Protein AF-A0A1S8S144-F1 (afdb_monomer_lite)

Foldseek 3Di:
DFPPDPDPPDPPPDDPDDPPPDDDDDPDDPPPVCQLLNLLLVVLLCCQQVVDVPLLSNLLSLCVNCVHLLSVLVVLVQLLQLLLQLLVLLLCCLVPNPVVSCVVVVQDDPPDDLVVRLVVVLCRSQVDDPDPSSVLLSVLSVQLSVVVVCVCVVVVHDPSCSNVDFQVNVLVSSLSSNLSSSLSVSCVNNVVSCVVRHPDPVSVVVVSVVNSVVLSVLLSVLSVVLPDGSNCSPDPCSSVSSSVSSSSSRCVSNVVD

Sequence (257 aa):
MGTSSIYEGPIDKKSLLPSDYNDLNNEEQEYTSVEPWKNAKKLMSQYITGNNNNLKGVVKNYIKAQGGSKNATQKSKA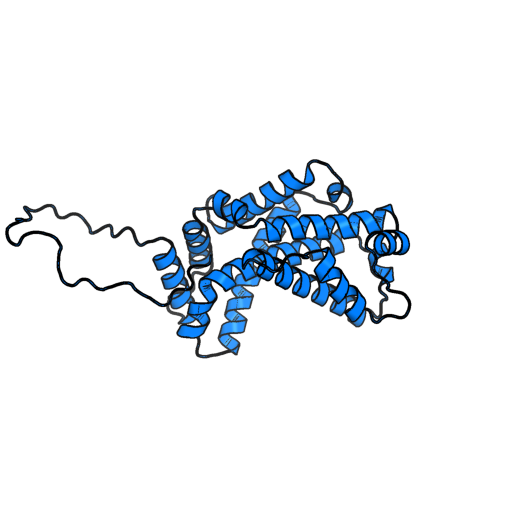GIKSTINLGQFFSNIKRNGLEKTFKDLNIEYRGKDIHEVLSELVNVISFASDKNDDIVAKEATIETLSDLYSFIEENNMYISCLESIDDEMFDVLMCNYMSSYIWRKMLNDLESRFEEYSNDSNKSIEMENEFKEYIKNTVDVKYRELKLNVGKFDEDTINNTINLFYSECYAVLGGTI

pLDDT: mean 87.5, std 16.9, range [29.97, 98.62]

InterPro domains:
  IPR049675 Qat anti-phage system associated protein QatB, proteobacteria [NF041924] (67-249)
  IPR060674 Qat anti-phage system associated protein QatB [PF28083] (67-253)

Radius of gyration: 22.31 Å; chains: 1; bounding box: 46×37×82 Å

Secondary structure (DSSP, 8-state):
-------------S-SS-TT---------------HHHHHHHHHHHHHTTS---HHHHHHHHHHHTTSHHHHHHT-HHHHHHHHHHHHHHHHHHHH-HHHHHHHTT---TTS-HHHHHHHHHHHHS---SSHHHHHHHHHHHHHHHHHHHHHHHTT--GGGGGG--HHHHHHHHHHHHHHHHHHHHHHHHHHHHHHH---HHHHHHHHHHHHHHHHHHHHHHHHHHT--GGGGGSTTHHHHHHHHHHHHHHHHTT--

Organism: Clostridium beijerinckii (NCBI:txid1520)

Structure (mmCIF, N/CA/C/O backbone):
data_AF-A0A1S8S144-F1
#
_entry.id   AF-A0A1S8S144-F1
#
loop_
_atom_site.group_PDB
_atom_site.id
_atom_site.type_symbol
_atom_site.label_atom_id
_atom_site.label_alt_id
_atom_site.label_comp_id
_atom_site.label_asym_id
_atom_site.label_entity_id
_atom_site.label_seq_id
_atom_site.pdbx_PDB_ins_code
_atom_site.Cartn_x
_atom_site.Cartn_y
_atom_site.Cartn_z
_atom_site.occupancy
_atom_site.B_iso_or_equiv
_atom_site.auth_seq_id
_atom_site.auth_comp_id
_atom_site.auth_asym_id
_atom_site.auth_atom_id
_atom_site.pdbx_PDB_model_num
ATOM 1 N N . MET A 1 1 ? -3.560 -15.202 -11.196 1.00 38.12 1 MET A N 1
ATOM 2 C CA . MET A 1 1 ? -2.535 -15.936 -11.962 1.00 38.12 1 MET A CA 1
ATOM 3 C C . MET A 1 1 ? -1.524 -14.913 -12.447 1.00 38.12 1 MET A C 1
ATOM 5 O O . MET A 1 1 ? -1.856 -14.136 -13.332 1.00 38.12 1 MET A O 1
ATOM 9 N N . GLY A 1 2 ? -0.381 -14.817 -11.765 1.00 42.44 2 GLY A N 1
ATOM 10 C CA . GLY A 1 2 ? 0.730 -13.948 -12.156 1.00 42.44 2 GLY A CA 1
ATOM 11 C C . GLY A 1 2 ? 1.569 -14.630 -13.232 1.00 42.44 2 GLY A C 1
ATOM 12 O O . GLY A 1 2 ? 1.827 -15.828 -13.148 1.00 42.44 2 GLY A O 1
ATOM 13 N N . THR A 1 3 ? 1.956 -13.891 -14.265 1.00 49.25 3 THR A N 1
ATOM 14 C CA . THR A 1 3 ? 2.813 -14.382 -15.351 1.00 49.25 3 THR A CA 1
ATOM 15 C C . THR A 1 3 ? 4.275 -14.066 -15.042 1.00 49.25 3 THR A C 1
ATOM 17 O O . THR A 1 3 ? 4.932 -13.323 -15.774 1.00 49.25 3 THR A O 1
ATOM 20 N N . SER A 1 4 ? 4.796 -14.632 -13.953 1.00 43.75 4 SER A N 1
ATOM 21 C CA . SER A 1 4 ? 6.242 -14.710 -13.709 1.00 43.75 4 SER A CA 1
ATOM 22 C C . SER A 1 4 ? 6.784 -15.914 -14.472 1.00 43.75 4 SER A C 1
ATOM 24 O O . SER A 1 4 ? 7.091 -16.959 -13.915 1.00 43.75 4 SER A O 1
ATOM 26 N N . SER A 1 5 ? 6.799 -15.788 -15.796 1.00 51.97 5 SER A N 1
ATOM 27 C CA . SER A 1 5 ? 7.399 -16.764 -16.696 1.00 51.97 5 SER A CA 1
ATOM 28 C C . SER A 1 5 ? 8.736 -16.217 -17.188 1.00 51.97 5 SER A C 1
ATOM 30 O O . SER A 1 5 ? 8.782 -15.134 -17.772 1.00 51.97 5 SER A O 1
ATOM 32 N N . ILE A 1 6 ? 9.801 -16.987 -16.959 1.00 51.00 6 ILE A N 1
ATOM 33 C CA . ILE A 1 6 ? 11.157 -16.801 -17.514 1.00 51.00 6 ILE A CA 1
ATOM 34 C C . ILE A 1 6 ? 11.192 -17.243 -18.999 1.00 51.00 6 ILE A C 1
ATOM 36 O O . ILE A 1 6 ? 12.185 -17.087 -19.698 1.00 51.00 6 ILE A O 1
ATOM 40 N N . TYR A 1 7 ? 10.094 -17.806 -19.511 1.00 48.22 7 TYR A N 1
ATOM 41 C CA . TYR A 1 7 ? 10.003 -18.341 -20.865 1.00 48.22 7 TYR A CA 1
ATOM 42 C C . TYR A 1 7 ? 9.808 -17.219 -21.898 1.00 48.22 7 TYR A C 1
ATOM 44 O O . TYR A 1 7 ? 8.753 -16.586 -21.928 1.00 48.22 7 TYR A O 1
ATOM 52 N N . GLU A 1 8 ? 10.802 -17.004 -22.765 1.00 50.94 8 GLU A N 1
ATOM 53 C CA . GLU A 1 8 ? 10.778 -16.003 -23.851 1.00 50.94 8 GLU A CA 1
ATOM 54 C C . GLU A 1 8 ? 9.922 -16.407 -25.073 1.00 50.94 8 GLU A C 1
ATOM 56 O O . GLU A 1 8 ? 9.843 -15.664 -26.049 1.00 50.94 8 GLU A O 1
ATOM 61 N N . GLY A 1 9 ? 9.243 -17.559 -25.025 1.00 47.12 9 GLY A N 1
ATOM 62 C CA . GLY A 1 9 ? 8.533 -18.123 -26.175 1.00 47.12 9 GLY A CA 1
ATOM 63 C C . GLY A 1 9 ? 9.488 -18.717 -27.226 1.00 47.12 9 GLY A C 1
ATOM 64 O O . GLY A 1 9 ? 10.698 -18.492 -27.175 1.00 47.12 9 GLY A O 1
ATOM 65 N N . PRO A 1 10 ? 8.988 -19.524 -28.178 1.00 39.00 10 PRO A N 1
ATOM 66 C CA . PRO A 1 10 ? 9.816 -20.057 -29.254 1.00 39.00 10 PRO A CA 1
ATOM 67 C C . PRO A 1 10 ? 10.295 -18.915 -30.158 1.00 39.00 10 PRO A C 1
ATOM 69 O O . PRO A 1 10 ? 9.487 -18.172 -30.713 1.00 39.00 10 PRO A O 1
ATOM 72 N N . ILE A 1 11 ? 11.611 -18.783 -30.339 1.00 50.00 11 ILE A N 1
ATOM 73 C CA . ILE A 1 11 ? 12.188 -17.926 -31.382 1.00 50.00 11 ILE A CA 1
ATOM 74 C C . ILE A 1 11 ? 11.987 -18.656 -32.714 1.00 50.00 11 ILE A C 1
ATOM 76 O O . ILE A 1 11 ? 12.876 -19.367 -33.191 1.00 50.00 11 ILE A O 1
ATOM 80 N N . ASP A 1 12 ? 10.802 -18.521 -33.303 1.00 42.28 12 ASP A N 1
ATOM 81 C CA . ASP A 1 12 ? 10.512 -19.079 -34.619 1.00 42.28 12 ASP A CA 1
ATOM 82 C C . ASP A 1 12 ? 11.319 -18.327 -35.688 1.00 42.28 12 ASP A C 1
ATOM 84 O O . ASP A 1 12 ? 10.883 -17.351 -36.289 1.00 42.28 12 ASP A O 1
ATOM 88 N N . LYS A 1 13 ? 12.525 -18.829 -35.984 1.00 50.16 13 LYS A N 1
ATOM 89 C CA . LYS A 1 13 ? 13.309 -18.487 -37.189 1.00 50.16 13 LYS A CA 1
ATOM 90 C C . LYS A 1 13 ? 12.719 -19.109 -38.465 1.00 50.16 13 LYS A C 1
ATOM 92 O O . LYS A 1 13 ? 13.455 -19.489 -39.376 1.00 50.16 13 LYS A O 1
ATOM 97 N N . LYS A 1 14 ? 11.398 -19.253 -38.539 1.00 49.69 14 LYS A N 1
ATOM 98 C CA . LYS A 1 14 ? 10.684 -19.673 -39.744 1.00 49.69 14 LYS A CA 1
ATOM 99 C C . LYS A 1 14 ? 9.442 -18.814 -39.886 1.00 49.69 14 LYS A C 1
ATOM 101 O O . LYS A 1 14 ? 8.453 -19.016 -39.194 1.00 49.69 14 LYS A O 1
ATOM 106 N N . SER A 1 15 ? 9.537 -17.848 -40.796 1.00 52.12 15 SER A N 1
ATOM 107 C CA . SER A 1 15 ? 8.390 -17.102 -41.297 1.00 52.12 15 SER A CA 1
ATOM 108 C C . SER A 1 15 ? 7.307 -18.097 -41.722 1.00 52.12 15 SER A C 1
ATOM 110 O O . SER A 1 15 ? 7.580 -19.011 -42.499 1.00 52.12 15 SER A O 1
ATOM 112 N N . LEU A 1 16 ? 6.093 -17.940 -41.192 1.00 61.50 16 LEU A N 1
ATOM 113 C CA . LEU A 1 16 ? 4.913 -18.733 -41.564 1.00 61.50 16 LEU A CA 1
ATOM 114 C C . LEU A 1 16 ? 4.403 -18.398 -42.978 1.00 61.50 16 LEU A C 1
ATOM 116 O O . LEU A 1 16 ? 3.350 -18.885 -43.387 1.00 61.50 16 LEU A O 1
ATOM 120 N N . LEU A 1 17 ? 5.123 -17.548 -43.712 1.00 59.81 17 LEU A N 1
ATOM 121 C CA . LEU A 1 17 ? 4.753 -17.103 -45.043 1.00 59.81 17 LEU A CA 1
ATOM 122 C C . LEU A 1 17 ? 5.435 -17.955 -46.127 1.00 59.81 17 LEU A C 1
ATOM 124 O O . LEU A 1 17 ? 6.600 -18.337 -45.972 1.00 59.81 17 LEU A O 1
ATOM 128 N N . PRO A 1 18 ? 4.724 -18.248 -47.231 1.00 61.72 18 PRO A N 1
ATOM 129 C CA . PRO A 1 18 ? 5.285 -18.917 -48.400 1.00 61.72 18 PRO A CA 1
ATOM 130 C C . PRO A 1 18 ? 6.504 -18.177 -48.973 1.00 61.72 18 PRO A C 1
ATOM 132 O O . PRO A 1 18 ? 6.590 -16.951 -48.912 1.00 61.72 18 PRO A O 1
ATOM 135 N N . SER A 1 19 ? 7.435 -18.928 -49.566 1.00 55.72 19 SER A N 1
ATOM 136 C CA . SER A 1 19 ? 8.703 -18.440 -50.146 1.00 55.72 19 SER A CA 1
ATOM 137 C C . SER A 1 19 ? 8.560 -17.439 -51.306 1.00 55.72 19 SER A C 1
ATOM 139 O O . SER A 1 19 ? 9.552 -16.910 -51.793 1.00 55.72 19 SER A O 1
ATOM 141 N N . ASP A 1 20 ? 7.337 -17.227 -51.769 1.00 49.22 20 ASP A N 1
ATOM 142 C CA . ASP A 1 20 ? 6.915 -16.481 -52.949 1.00 49.22 20 ASP A CA 1
ATOM 143 C C . ASP A 1 20 ? 6.126 -15.201 -52.604 1.00 49.22 20 ASP A C 1
ATOM 145 O O . ASP A 1 20 ? 5.627 -14.512 -53.497 1.00 49.22 20 ASP A O 1
ATOM 149 N N . TYR A 1 21 ? 6.056 -14.831 -51.321 1.00 53.44 21 TYR A N 1
ATOM 150 C CA . TYR A 1 21 ? 5.524 -13.536 -50.897 1.00 53.44 21 TYR A CA 1
ATOM 151 C C . TYR A 1 21 ? 6.549 -12.422 -51.184 1.00 53.44 21 TYR A C 1
ATOM 153 O O . TYR A 1 21 ? 7.474 -12.188 -50.410 1.00 53.44 21 TYR A O 1
ATOM 161 N N . ASN A 1 22 ? 6.417 -11.763 -52.338 1.00 44.53 22 ASN A N 1
ATOM 162 C CA . ASN A 1 22 ? 7.273 -10.642 -52.730 1.00 44.53 22 ASN A CA 1
ATOM 163 C C . ASN A 1 22 ? 6.847 -9.348 -52.017 1.00 44.53 22 ASN A C 1
ATOM 165 O O . ASN A 1 22 ? 5.813 -8.768 -52.354 1.00 44.53 22 ASN A O 1
ATOM 169 N N . ASP A 1 23 ? 7.685 -8.873 -51.092 1.00 47.47 23 ASP A N 1
ATOM 170 C CA . ASP A 1 23 ? 7.634 -7.515 -50.544 1.00 47.47 23 ASP A CA 1
ATOM 171 C C . ASP A 1 23 ? 7.954 -6.496 -51.646 1.00 47.47 23 ASP A C 1
ATOM 173 O O . ASP A 1 23 ? 9.106 -6.292 -52.039 1.00 47.47 23 ASP A O 1
ATOM 177 N N . LEU A 1 24 ? 6.920 -5.837 -52.162 1.00 38.19 24 LEU A N 1
ATOM 178 C CA . LEU A 1 24 ? 7.082 -4.601 -52.913 1.00 38.19 24 LEU A CA 1
ATOM 179 C C . LEU A 1 24 ? 7.092 -3.444 -51.917 1.00 38.19 24 LEU A C 1
ATOM 181 O O . LEU A 1 24 ? 6.039 -3.016 -51.458 1.00 38.19 24 LEU A O 1
ATOM 185 N N . ASN A 1 25 ? 8.306 -2.976 -51.614 1.00 41.22 25 ASN A N 1
ATOM 186 C CA . ASN A 1 25 ? 8.662 -1.641 -51.131 1.00 41.22 25 ASN A CA 1
ATOM 187 C C . ASN A 1 25 ? 7.501 -0.799 -50.580 1.00 41.22 25 ASN A C 1
ATOM 189 O O . ASN A 1 25 ? 6.884 -0.029 -51.314 1.00 41.22 25 ASN A O 1
ATOM 193 N N . ASN A 1 26 ? 7.337 -0.827 -49.262 1.00 31.89 26 ASN A N 1
ATOM 194 C CA . ASN A 1 26 ? 7.185 0.408 -48.512 1.00 31.89 26 ASN A CA 1
ATOM 195 C C . ASN A 1 26 ? 8.214 0.374 -47.385 1.00 31.89 26 ASN A C 1
ATOM 197 O O . ASN A 1 26 ? 8.265 -0.575 -46.606 1.00 31.89 26 ASN A O 1
ATOM 201 N N . GLU A 1 27 ? 9.056 1.403 -47.332 1.00 37.78 27 GLU A N 1
ATOM 202 C CA . GLU A 1 27 ? 9.872 1.748 -46.173 1.00 37.78 27 GLU A CA 1
ATOM 203 C C . GLU A 1 27 ? 8.932 2.113 -45.011 1.00 37.78 27 GLU A C 1
ATOM 205 O O . GLU A 1 27 ? 8.734 3.279 -44.677 1.00 37.78 27 GLU A O 1
ATOM 210 N N . GLU A 1 28 ? 8.287 1.117 -44.415 1.00 30.48 28 GLU A N 1
ATOM 211 C CA . GLU A 1 28 ? 7.582 1.283 -43.157 1.00 30.48 28 GLU A CA 1
ATOM 212 C C . GLU A 1 28 ? 8.610 1.106 -42.047 1.00 30.48 28 GLU A C 1
ATOM 214 O O . GLU A 1 28 ? 9.154 0.024 -41.826 1.00 30.48 28 GLU A O 1
ATOM 219 N N . GLN A 1 29 ? 8.905 2.217 -41.368 1.00 34.72 29 GLN A N 1
ATOM 220 C CA . GLN A 1 29 ? 9.501 2.207 -40.040 1.00 34.72 29 GLN A CA 1
ATOM 221 C C . GLN A 1 29 ? 8.876 1.064 -39.248 1.00 34.72 29 GLN A C 1
ATOM 223 O O . GLN A 1 29 ? 7.666 1.050 -39.029 1.00 34.72 29 GLN A O 1
ATOM 228 N N . GLU A 1 30 ? 9.708 0.111 -38.843 1.00 29.97 30 GLU A N 1
ATOM 229 C CA . GLU A 1 30 ? 9.316 -1.020 -38.022 1.00 29.97 30 GLU A CA 1
ATOM 230 C C . GLU A 1 30 ? 8.874 -0.473 -36.653 1.00 29.97 30 GLU A C 1
ATOM 232 O O . GLU A 1 30 ? 9.636 -0.418 -35.687 1.00 29.97 30 GLU A O 1
ATOM 237 N N . TYR A 1 31 ? 7.628 -0.000 -36.568 1.00 36.84 31 TYR A N 1
ATOM 238 C CA . TYR A 1 31 ? 6.921 0.245 -35.323 1.00 36.84 31 TYR A CA 1
ATOM 239 C C . TYR A 1 31 ? 6.656 -1.127 -34.713 1.00 36.84 31 TYR A C 1
ATOM 241 O O . TYR A 1 31 ? 5.533 -1.628 -34.700 1.00 36.84 31 TYR A O 1
ATOM 249 N N . THR A 1 32 ? 7.708 -1.764 -34.204 1.00 41.16 32 THR A N 1
ATOM 250 C CA . THR A 1 32 ? 7.550 -2.865 -33.270 1.00 41.16 32 THR A CA 1
ATOM 251 C C . THR A 1 32 ? 6.796 -2.271 -32.091 1.00 41.16 32 THR A C 1
ATOM 253 O O . THR A 1 32 ? 7.353 -1.517 -31.292 1.00 41.16 32 THR A O 1
ATOM 256 N N . SER A 1 33 ? 5.495 -2.548 -32.006 1.00 47.28 33 SER A N 1
ATOM 257 C CA . SER A 1 33 ? 4.696 -2.261 -30.824 1.00 47.28 33 SER A CA 1
ATOM 258 C C . SER A 1 33 ? 5.289 -3.094 -29.692 1.00 47.28 33 SER A C 1
ATOM 260 O O . SER A 1 33 ? 4.900 -4.244 -29.484 1.00 47.28 33 SER A O 1
ATOM 262 N N . VAL A 1 34 ? 6.320 -2.570 -29.028 1.00 61.22 34 VAL A N 1
ATOM 263 C CA . VAL A 1 34 ? 6.977 -3.263 -27.926 1.00 61.22 34 VAL A CA 1
ATOM 264 C C . VAL A 1 34 ? 5.893 -3.531 -26.896 1.00 61.22 34 VAL A C 1
ATOM 266 O O . VAL A 1 34 ? 5.283 -2.592 -26.381 1.00 61.22 34 VAL A O 1
ATOM 269 N N . GLU A 1 35 ? 5.631 -4.813 -26.642 1.00 87.81 35 GLU A N 1
ATOM 270 C CA . GLU A 1 35 ? 4.634 -5.241 -25.670 1.00 87.81 35 GLU A CA 1
ATOM 271 C C . GLU A 1 35 ? 4.868 -4.477 -24.354 1.00 87.81 35 GLU A C 1
ATOM 273 O O . GLU A 1 35 ? 6.010 -4.438 -23.876 1.00 87.81 35 GLU A O 1
ATOM 278 N N . PRO A 1 36 ? 3.839 -3.841 -23.762 1.00 91.62 36 PRO A N 1
ATOM 279 C CA . PRO A 1 36 ? 4.013 -2.958 -22.610 1.00 91.62 36 PRO A CA 1
ATOM 280 C C . PRO A 1 36 ? 4.842 -3.567 -21.468 1.00 91.62 36 PRO A C 1
ATOM 282 O O . PRO A 1 36 ? 5.697 -2.890 -20.895 1.00 91.62 36 PRO A O 1
ATOM 285 N N . TRP A 1 37 ? 4.662 -4.864 -21.196 1.00 94.69 37 TRP A N 1
ATOM 286 C CA . TRP A 1 37 ? 5.439 -5.605 -20.198 1.00 94.69 37 TRP A CA 1
ATOM 287 C C . TRP A 1 37 ? 6.903 -5.799 -20.578 1.00 94.69 37 TRP A C 1
ATOM 289 O O . TRP A 1 37 ? 7.777 -5.648 -19.724 1.00 94.69 37 TRP A O 1
ATOM 299 N N . LYS A 1 38 ? 7.192 -6.083 -21.852 1.00 94.94 38 LYS A N 1
ATOM 300 C CA . LYS A 1 38 ? 8.567 -6.183 -22.355 1.00 94.94 38 LYS A CA 1
ATOM 301 C C . LYS A 1 38 ? 9.298 -4.855 -22.179 1.00 94.94 38 LYS A C 1
ATOM 303 O O . LYS A 1 38 ? 10.446 -4.841 -21.741 1.00 94.94 38 LYS A O 1
ATOM 308 N N . ASN A 1 39 ? 8.624 -3.736 -22.452 1.00 94.56 39 ASN A N 1
ATOM 309 C CA . ASN A 1 39 ? 9.214 -2.414 -22.256 1.00 94.56 39 ASN A CA 1
ATOM 310 C C . ASN A 1 39 ? 9.440 -2.083 -20.772 1.00 94.56 39 ASN A C 1
ATOM 312 O O . ASN A 1 39 ? 10.514 -1.608 -20.412 1.00 94.56 39 ASN A O 1
ATOM 316 N N . ALA A 1 40 ? 8.458 -2.361 -19.906 1.00 95.81 40 ALA A N 1
ATOM 317 C CA . ALA A 1 40 ? 8.588 -2.138 -18.465 1.00 95.81 40 ALA A CA 1
ATOM 318 C C . ALA A 1 40 ? 9.762 -2.938 -17.871 1.00 95.81 40 ALA A C 1
ATOM 320 O O . ALA A 1 40 ? 10.617 -2.364 -17.197 1.00 95.81 40 ALA A O 1
ATOM 321 N N . LYS A 1 41 ? 9.862 -4.233 -18.204 1.00 96.50 41 LYS A N 1
ATOM 322 C CA . LYS A 1 41 ? 10.969 -5.107 -17.788 1.00 96.50 41 LYS A CA 1
ATOM 323 C C . LYS A 1 41 ? 12.319 -4.606 -18.302 1.00 96.50 41 LYS A C 1
ATOM 325 O O . LYS A 1 41 ? 13.254 -4.512 -17.517 1.00 96.50 41 LYS A O 1
ATOM 330 N N . LYS A 1 42 ? 12.406 -4.217 -19.581 1.00 96.00 42 LYS A N 1
ATOM 331 C CA . LYS A 1 42 ? 13.631 -3.660 -20.178 1.00 96.00 42 LYS A CA 1
ATOM 332 C C . LYS A 1 42 ? 14.101 -2.399 -19.453 1.00 96.00 42 LYS A C 1
ATOM 334 O O . LYS A 1 42 ? 15.286 -2.279 -19.159 1.00 96.00 42 LYS A O 1
ATOM 339 N N . LEU A 1 43 ? 13.196 -1.459 -19.181 1.00 96.31 43 LEU A N 1
ATOM 340 C CA . LEU A 1 43 ? 13.543 -0.220 -18.482 1.00 96.31 43 LEU A CA 1
ATOM 341 C C . LEU A 1 43 ? 13.990 -0.492 -17.046 1.00 96.31 43 LEU A C 1
ATOM 343 O O . LEU A 1 43 ? 14.960 0.115 -16.607 1.00 96.31 43 LEU A O 1
ATOM 347 N N . MET A 1 44 ? 13.339 -1.430 -16.352 1.00 96.31 44 MET A N 1
ATOM 348 C CA . MET A 1 44 ? 13.760 -1.853 -15.017 1.00 96.31 44 MET A CA 1
ATOM 349 C C . MET A 1 44 ? 15.166 -2.469 -15.034 1.00 96.31 44 MET A C 1
ATOM 351 O O . MET A 1 44 ? 16.011 -2.062 -14.246 1.00 96.31 44 MET A O 1
ATOM 355 N N . SER A 1 45 ? 15.461 -3.374 -15.977 1.00 95.81 45 SER A N 1
ATOM 356 C CA . SER A 1 45 ? 16.816 -3.923 -16.152 1.00 95.81 45 SER A CA 1
ATOM 357 C C . SER A 1 45 ? 17.845 -2.823 -16.382 1.00 95.81 45 SER A C 1
ATOM 359 O O . SER A 1 45 ? 18.885 -2.806 -15.738 1.00 95.81 45 SER A O 1
ATOM 361 N N . GLN A 1 46 ? 17.550 -1.877 -17.281 1.00 95.31 46 GLN A N 1
ATOM 362 C CA . GLN A 1 46 ? 18.454 -0.763 -17.569 1.00 95.31 46 GLN A CA 1
ATOM 363 C C . GLN A 1 46 ? 18.678 0.137 -16.349 1.00 95.31 46 GLN A C 1
ATOM 365 O O . GLN A 1 46 ? 19.782 0.661 -16.198 1.00 95.31 46 GLN A O 1
ATOM 370 N N . TYR A 1 47 ? 17.662 0.299 -15.498 1.00 95.88 47 TYR A N 1
ATOM 371 C CA . TYR A 1 47 ? 17.774 1.011 -14.228 1.00 95.88 47 TYR A CA 1
ATOM 372 C C . TYR A 1 47 ? 18.715 0.295 -13.265 1.00 95.88 47 TYR A C 1
ATOM 374 O O . TYR A 1 47 ? 19.700 0.878 -12.817 1.00 95.88 47 TYR A O 1
ATOM 382 N N . ILE A 1 48 ? 18.493 -1.003 -13.051 1.00 94.19 48 ILE A N 1
ATOM 383 C CA . ILE A 1 48 ? 19.311 -1.837 -12.160 1.00 94.19 48 ILE A CA 1
ATOM 384 C C . ILE A 1 48 ? 20.779 -1.865 -12.614 1.00 94.19 48 ILE A C 1
ATOM 386 O O . ILE A 1 48 ? 21.704 -1.679 -11.816 1.0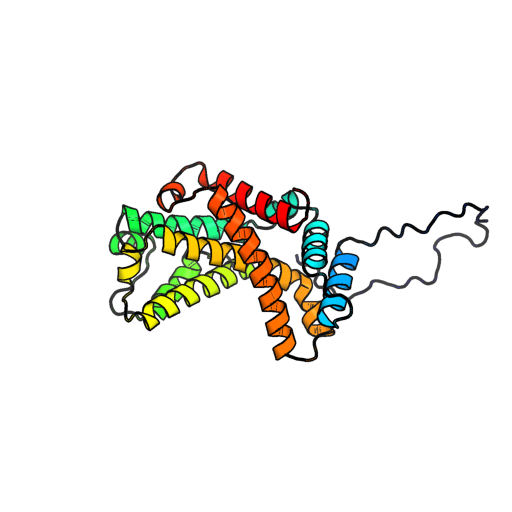0 94.19 48 ILE A O 1
ATOM 390 N N . THR A 1 49 ? 21.028 -2.008 -13.918 1.00 93.25 49 THR A N 1
ATOM 391 C CA . THR A 1 49 ? 22.398 -2.018 -14.452 1.00 93.25 49 THR A CA 1
ATOM 392 C C . THR A 1 49 ? 23.038 -0.625 -14.522 1.00 93.25 49 THR A C 1
ATOM 394 O O . THR A 1 49 ? 24.213 -0.526 -14.862 1.00 93.25 49 THR A O 1
ATOM 397 N N . GLY A 1 50 ? 22.305 0.458 -14.229 1.00 90.12 50 GLY A N 1
ATOM 398 C CA . GLY A 1 50 ? 22.797 1.843 -14.310 1.00 90.12 50 GLY A CA 1
ATOM 399 C C . GLY A 1 50 ? 22.937 2.398 -15.733 1.00 90.12 50 GLY A C 1
ATOM 400 O O . GLY A 1 50 ? 23.576 3.425 -15.939 1.00 90.12 50 GLY A O 1
ATOM 401 N N . ASN A 1 51 ? 22.340 1.735 -16.727 1.00 89.62 51 ASN A N 1
ATOM 402 C CA . ASN A 1 51 ? 22.322 2.199 -18.118 1.00 89.62 51 ASN A CA 1
ATOM 403 C C . ASN A 1 51 ? 21.266 3.294 -18.354 1.00 89.62 51 ASN A C 1
ATOM 405 O O . ASN A 1 51 ? 21.292 3.968 -19.384 1.00 89.62 51 ASN A O 1
ATOM 409 N N . ASN A 1 52 ? 20.305 3.449 -17.440 1.00 88.81 52 ASN A N 1
ATOM 410 C CA . ASN A 1 52 ? 19.257 4.460 -17.506 1.00 88.81 52 ASN A CA 1
ATOM 411 C C . ASN A 1 52 ? 18.782 4.828 -16.098 1.00 88.81 52 ASN A C 1
ATOM 413 O O . ASN A 1 52 ? 18.235 3.980 -15.413 1.00 88.81 52 ASN A O 1
ATOM 417 N N . ASN A 1 53 ? 18.870 6.098 -15.707 1.00 89.81 53 ASN A N 1
ATOM 418 C CA . ASN A 1 53 ? 18.472 6.542 -14.364 1.00 89.81 53 ASN A CA 1
ATOM 419 C C . ASN A 1 53 ? 17.059 7.162 -14.335 1.00 89.81 53 ASN A C 1
ATOM 421 O O . ASN A 1 53 ? 16.719 7.945 -13.450 1.00 89.81 53 ASN A O 1
ATOM 425 N N . ASN A 1 54 ? 16.211 6.864 -15.326 1.00 93.94 54 ASN A N 1
ATOM 426 C CA . ASN A 1 54 ? 14.862 7.421 -15.423 1.00 93.94 54 ASN A CA 1
ATOM 427 C C . ASN A 1 54 ? 13.831 6.612 -14.620 1.00 93.94 54 ASN A C 1
ATOM 429 O O . ASN A 1 54 ? 13.001 5.897 -15.192 1.00 93.94 54 ASN A O 1
ATOM 433 N N . LEU A 1 55 ? 13.836 6.798 -13.300 1.00 95.75 55 LEU A N 1
ATOM 434 C CA . LEU A 1 55 ? 12.904 6.163 -12.364 1.00 95.75 55 LEU A CA 1
ATOM 435 C C . LEU A 1 55 ? 11.437 6.402 -12.755 1.00 95.75 55 LEU A C 1
ATOM 437 O O . LEU A 1 55 ? 10.649 5.463 -12.882 1.00 95.75 55 LEU A O 1
ATOM 441 N N . LYS A 1 56 ? 11.078 7.662 -13.042 1.00 96.31 56 LYS A N 1
ATOM 442 C CA . LYS A 1 56 ? 9.719 8.049 -13.472 1.00 96.31 56 LYS A CA 1
ATOM 443 C C . LYS A 1 56 ? 9.293 7.294 -14.730 1.00 96.31 56 LYS A C 1
ATOM 445 O O . LYS A 1 56 ? 8.141 6.891 -14.866 1.00 96.31 56 LYS A O 1
ATOM 450 N N . GLY A 1 57 ? 10.229 7.092 -15.657 1.00 95.88 57 GLY A N 1
ATOM 451 C CA . GLY A 1 57 ? 10.026 6.316 -16.873 1.00 95.88 57 GLY A CA 1
ATOM 452 C C . GLY A 1 57 ? 9.707 4.850 -16.591 1.00 95.88 57 GLY A C 1
ATOM 453 O O . GLY A 1 57 ? 8.799 4.309 -17.227 1.00 95.88 57 GLY A O 1
ATOM 454 N N . VAL A 1 58 ? 10.396 4.223 -15.635 1.00 97.12 58 VAL A N 1
ATOM 455 C CA . VAL A 1 58 ? 10.122 2.839 -15.216 1.00 97.12 58 VAL A CA 1
ATOM 456 C C . VAL A 1 58 ? 8.708 2.732 -14.648 1.00 97.12 58 VAL A C 1
ATOM 458 O O . VAL A 1 58 ? 7.897 1.968 -15.176 1.00 97.12 58 VAL A O 1
ATOM 461 N N . VAL A 1 59 ? 8.374 3.560 -13.652 1.00 97.81 59 VAL A N 1
ATOM 462 C CA . VAL A 1 59 ? 7.053 3.545 -13.000 1.00 97.81 59 VAL A CA 1
ATOM 463 C C . VAL A 1 59 ? 5.934 3.806 -14.011 1.00 97.81 59 VAL A C 1
ATOM 465 O O . VAL A 1 59 ? 4.955 3.060 -14.077 1.00 97.81 59 VAL A O 1
ATOM 468 N N . LYS A 1 60 ? 6.104 4.803 -14.886 1.00 97.56 60 LYS A N 1
ATOM 469 C CA . LYS A 1 60 ? 5.140 5.111 -15.947 1.00 97.56 60 LYS A CA 1
ATOM 470 C C . LYS A 1 60 ? 4.886 3.920 -16.867 1.00 97.56 60 LYS A C 1
ATOM 472 O O . LYS A 1 60 ? 3.739 3.648 -17.226 1.00 97.56 60 LYS A O 1
ATOM 477 N N . ASN A 1 61 ? 5.939 3.220 -17.285 1.00 96.94 61 ASN A N 1
ATOM 478 C CA . ASN A 1 61 ? 5.795 2.064 -18.167 1.00 96.94 61 ASN A CA 1
ATOM 479 C C . ASN A 1 61 ? 5.216 0.849 -17.443 1.00 96.94 61 ASN A C 1
ATOM 481 O O . ASN A 1 61 ? 4.449 0.114 -18.059 1.00 96.94 61 ASN A O 1
ATOM 485 N N . TYR A 1 62 ? 5.483 0.688 -16.147 1.00 97.44 62 TYR A N 1
ATOM 486 C CA . TYR A 1 62 ? 4.799 -0.299 -15.318 1.00 97.44 62 TYR A CA 1
ATOM 487 C C . TYR A 1 62 ? 3.281 -0.050 -15.272 1.00 97.44 62 TYR A C 1
ATOM 489 O O . TYR A 1 62 ? 2.504 -0.949 -15.591 1.00 97.44 62 TYR A O 1
ATOM 497 N N . ILE A 1 63 ? 2.830 1.183 -15.007 1.00 97.75 63 ILE A N 1
ATOM 498 C CA . ILE A 1 63 ? 1.390 1.505 -15.017 1.00 97.75 63 ILE A CA 1
ATOM 499 C C . ILE A 1 63 ? 0.768 1.292 -16.405 1.00 97.75 63 ILE A C 1
ATOM 501 O O . ILE A 1 63 ? -0.350 0.785 -16.519 1.00 97.75 63 ILE A O 1
ATOM 505 N N . LYS A 1 64 ? 1.488 1.615 -17.486 1.00 95.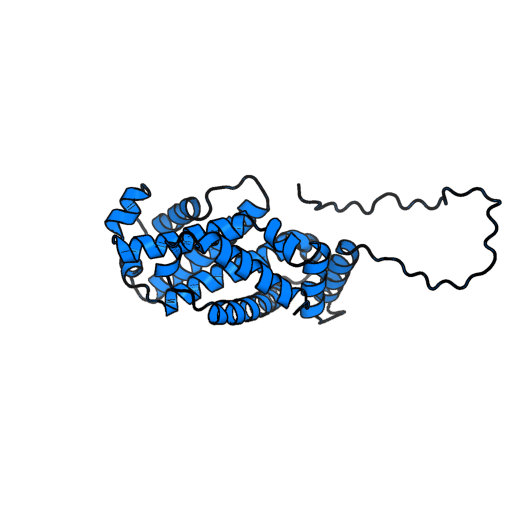94 64 LYS A N 1
ATOM 506 C CA . LYS A 1 64 ? 1.042 1.284 -18.851 1.00 95.94 64 LYS A CA 1
ATOM 507 C C . LYS A 1 64 ? 0.924 -0.224 -19.070 1.00 95.94 64 LYS A C 1
ATOM 509 O O . LYS A 1 64 ? -0.060 -0.660 -19.660 1.00 95.94 64 LYS A O 1
ATOM 514 N N . ALA A 1 65 ? 1.878 -1.012 -18.578 1.00 96.31 65 ALA A N 1
ATOM 515 C CA . ALA A 1 65 ? 1.846 -2.471 -18.656 1.00 96.31 65 ALA A CA 1
ATOM 516 C C . ALA A 1 65 ? 0.687 -3.079 -17.857 1.00 96.31 65 ALA A C 1
ATOM 518 O O . ALA A 1 65 ? 0.086 -4.067 -18.280 1.00 96.31 65 ALA A O 1
ATOM 519 N N . GLN A 1 66 ? 0.276 -2.418 -16.774 1.00 95.31 66 GLN A N 1
ATOM 520 C CA . GLN A 1 66 ? -0.959 -2.751 -16.072 1.00 95.31 66 GLN A CA 1
ATOM 521 C C . GLN A 1 66 ? -2.227 -2.445 -16.874 1.00 95.31 66 GLN A C 1
ATOM 523 O O . GLN A 1 66 ? -3.296 -2.848 -16.434 1.00 95.31 66 GLN A O 1
ATOM 528 N N . GLY A 1 67 ? -2.156 -1.797 -18.040 1.00 94.44 67 GLY A N 1
ATOM 529 C CA . GLY A 1 67 ? -3.321 -1.365 -18.821 1.00 94.44 67 GLY A CA 1
ATOM 530 C C . GLY A 1 67 ? -3.831 0.027 -18.433 1.00 94.44 67 GLY A C 1
ATOM 531 O O . GLY A 1 67 ? -4.989 0.351 -18.689 1.00 94.44 67 GLY A O 1
ATOM 532 N N . GLY A 1 68 ? -2.983 0.844 -17.801 1.00 96.00 68 GLY A N 1
ATOM 533 C CA . GLY A 1 68 ? -3.312 2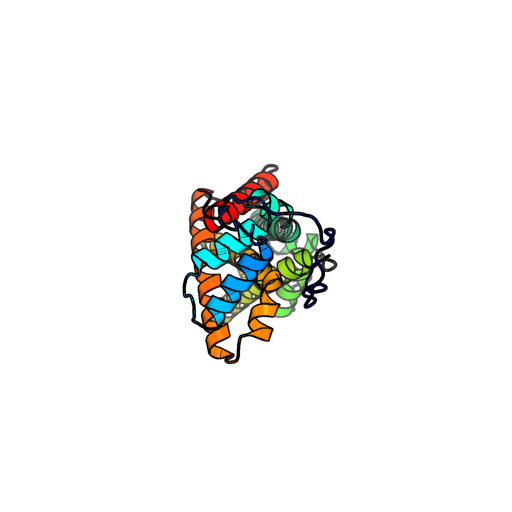.192 -17.343 1.00 96.00 68 GLY A CA 1
ATOM 534 C C . GLY A 1 68 ? -3.877 2.240 -15.921 1.00 96.00 68 GLY A C 1
ATOM 535 O O . GLY A 1 68 ? -4.107 1.214 -15.280 1.00 96.00 68 GLY A O 1
ATOM 536 N N . SER A 1 69 ? -4.119 3.460 -15.432 1.00 96.81 69 SER A N 1
ATOM 537 C CA . SER A 1 69 ? -4.503 3.730 -14.039 1.00 96.81 69 SER A CA 1
ATOM 538 C C . SER A 1 69 ? -5.777 3.007 -13.607 1.00 96.81 69 SER A C 1
ATOM 540 O O . SER A 1 69 ? -5.780 2.342 -12.578 1.00 96.81 69 SER A O 1
ATOM 542 N N . LYS A 1 70 ? -6.831 3.043 -14.432 1.00 95.88 70 LYS A N 1
ATOM 543 C CA . LYS A 1 70 ? -8.105 2.366 -14.134 1.00 95.88 70 LYS A CA 1
ATOM 544 C C . LYS A 1 70 ? -7.930 0.861 -13.925 1.00 95.88 70 LYS A C 1
ATOM 546 O O . LYS A 1 70 ? -8.484 0.309 -12.979 1.00 95.88 70 LYS A O 1
ATOM 551 N N . ASN A 1 71 ? -7.166 0.198 -14.795 1.00 96.50 71 ASN A N 1
ATOM 552 C CA . ASN A 1 71 ? -6.959 -1.245 -14.687 1.00 96.50 71 ASN A CA 1
ATOM 553 C C . ASN A 1 71 ? -6.014 -1.590 -13.526 1.00 96.50 71 ASN A C 1
ATOM 555 O O . ASN A 1 71 ? -6.244 -2.578 -12.833 1.00 96.50 71 ASN A O 1
ATOM 559 N N . ALA A 1 72 ? -5.006 -0.749 -13.259 1.00 97.25 72 ALA A N 1
ATOM 560 C CA . ALA A 1 72 ? -4.166 -0.873 -12.070 1.00 97.25 72 ALA A CA 1
ATOM 561 C C . ALA A 1 72 ? -5.013 -0.821 -10.784 1.00 97.25 72 ALA A C 1
ATOM 563 O O . ALA A 1 72 ? -4.913 -1.732 -9.967 1.00 97.25 72 ALA A O 1
ATOM 564 N N . THR A 1 73 ? -5.931 0.145 -10.656 1.00 97.81 73 THR A N 1
ATOM 565 C CA . THR A 1 73 ? -6.882 0.227 -9.530 1.00 97.81 73 THR A CA 1
ATOM 566 C C . THR A 1 73 ? -7.780 -1.001 -9.439 1.00 97.81 73 THR A C 1
ATOM 568 O O . THR A 1 73 ? -7.910 -1.591 -8.371 1.00 97.81 73 THR A O 1
ATOM 571 N N . GLN A 1 74 ? -8.371 -1.441 -10.555 1.00 96.31 74 GLN A N 1
ATOM 572 C CA . GLN A 1 74 ? -9.248 -2.621 -10.575 1.00 96.31 74 GLN A CA 1
ATOM 573 C C . GLN A 1 74 ? -8.536 -3.908 -10.145 1.00 96.31 74 GLN A C 1
ATOM 575 O O . GLN A 1 74 ? -9.179 -4.821 -9.618 1.00 96.31 74 GLN A O 1
ATOM 580 N N . LYS A 1 75 ? -7.222 -3.989 -10.371 1.00 96.00 75 LYS A N 1
ATOM 581 C CA . LYS A 1 75 ? -6.372 -5.092 -9.921 1.00 96.00 75 LYS A CA 1
ATOM 582 C C . LYS A 1 75 ? -5.882 -4.934 -8.484 1.00 96.00 75 LYS A C 1
ATOM 584 O O . LYS A 1 75 ? -5.239 -5.861 -8.008 1.00 96.00 75 LYS A O 1
ATOM 589 N N . SER A 1 76 ? -6.140 -3.812 -7.812 1.00 97.12 76 SER A N 1
ATOM 590 C CA . SER A 1 76 ? -5.668 -3.498 -6.454 1.00 97.12 76 SER A CA 1
ATOM 591 C C . SER A 1 76 ? -6.733 -3.681 -5.376 1.00 97.12 76 SER A C 1
ATOM 593 O O . SER A 1 76 ? -6.856 -2.882 -4.450 1.00 97.12 76 SER A O 1
ATOM 595 N N . LYS A 1 77 ? -7.540 -4.737 -5.503 1.00 96.44 77 LYS A N 1
ATOM 596 C CA . LYS A 1 77 ? -8.711 -4.953 -4.642 1.00 96.44 77 LYS A CA 1
ATOM 597 C C . LYS A 1 77 ? -8.318 -5.217 -3.194 1.00 96.44 77 LYS A C 1
ATOM 599 O O . LYS A 1 77 ? -8.983 -4.697 -2.302 1.00 96.44 77 LYS A O 1
ATOM 604 N N . ALA A 1 78 ? -7.273 -6.009 -2.968 1.00 97.31 78 ALA A N 1
ATOM 605 C CA . ALA A 1 78 ? -6.811 -6.330 -1.626 1.00 97.31 78 ALA A CA 1
ATOM 606 C C . ALA A 1 78 ? -6.228 -5.091 -0.943 1.00 97.31 78 ALA A C 1
ATOM 608 O O . ALA A 1 78 ? -6.664 -4.759 0.151 1.00 97.31 78 ALA A O 1
ATOM 609 N N . GLY A 1 79 ? -5.357 -4.336 -1.625 1.00 97.50 79 GLY A N 1
ATOM 610 C CA . GLY A 1 79 ? -4.794 -3.098 -1.073 1.00 97.50 79 GLY A CA 1
ATOM 611 C C . GLY A 1 79 ? -5.854 -2.051 -0.736 1.00 97.50 79 GLY A C 1
ATOM 612 O O . GLY A 1 79 ? -5.829 -1.463 0.343 1.00 97.50 79 GLY A O 1
ATOM 613 N N . ILE A 1 80 ? -6.845 -1.865 -1.614 1.00 97.69 80 ILE A N 1
ATOM 614 C CA . ILE A 1 80 ? -7.975 -0.957 -1.358 1.00 97.69 80 ILE A CA 1
ATOM 615 C C . ILE A 1 80 ? -8.784 -1.429 -0.148 1.00 97.69 80 ILE A C 1
ATOM 617 O O . ILE A 1 80 ? -9.077 -0.634 0.742 1.00 97.69 80 ILE A O 1
ATOM 621 N N . LYS A 1 81 ? -9.124 -2.720 -0.080 1.00 97.06 81 LYS A N 1
ATOM 622 C CA . LYS A 1 81 ? -9.884 -3.280 1.043 1.00 97.06 81 LYS A CA 1
ATOM 623 C C . LYS A 1 81 ? -9.131 -3.131 2.368 1.00 97.06 81 LYS A C 1
ATOM 625 O O . LYS A 1 81 ? -9.717 -2.688 3.348 1.00 97.06 81 LYS A O 1
ATOM 630 N N . SER A 1 82 ? -7.847 -3.459 2.391 1.00 98.06 82 SER A N 1
ATOM 631 C CA . SER A 1 82 ? -7.002 -3.348 3.579 1.00 98.06 82 SER A CA 1
ATOM 632 C C . SER A 1 82 ? -6.787 -1.896 4.010 1.00 98.06 82 SER A C 1
ATOM 634 O O . SER A 1 82 ? -6.805 -1.620 5.203 1.00 98.06 82 SER A O 1
ATOM 636 N N . THR A 1 83 ? -6.701 -0.951 3.066 1.00 97.50 83 THR A N 1
ATOM 637 C CA . THR A 1 83 ? -6.744 0.493 3.361 1.00 97.50 83 THR A CA 1
ATOM 638 C C . THR A 1 83 ? -8.011 0.863 4.132 1.00 97.50 83 THR A C 1
ATOM 640 O O . THR A 1 83 ? -7.949 1.528 5.162 1.00 97.50 83 THR A O 1
ATOM 643 N N . ILE A 1 84 ? -9.175 0.423 3.646 1.00 96.88 84 ILE A N 1
ATOM 644 C CA . ILE A 1 84 ? -10.462 0.706 4.294 1.00 96.88 84 ILE A CA 1
ATOM 645 C C . ILE A 1 84 ? -10.509 0.069 5.684 1.00 96.88 84 ILE A C 1
ATOM 647 O O . ILE A 1 84 ? -10.854 0.751 6.644 1.00 96.88 84 ILE A O 1
ATOM 651 N N . ASN A 1 85 ? -10.103 -1.198 5.807 1.00 97.12 85 ASN A N 1
ATOM 652 C CA . ASN A 1 85 ? -10.066 -1.911 7.083 1.00 97.12 85 ASN A CA 1
ATOM 653 C C . ASN A 1 85 ? -9.147 -1.223 8.106 1.00 97.12 85 ASN A C 1
ATOM 655 O O . ASN A 1 85 ? -9.521 -1.099 9.270 1.00 97.12 85 ASN A O 1
ATOM 659 N N . LEU A 1 86 ? -7.967 -0.755 7.680 1.00 97.31 86 LEU A N 1
ATOM 660 C CA . LEU A 1 86 ? -7.023 -0.026 8.530 1.00 97.31 86 LEU A CA 1
ATOM 661 C C . LEU A 1 86 ? -7.632 1.286 9.035 1.00 97.31 86 LEU A C 1
ATOM 663 O O . LEU A 1 86 ? -7.622 1.555 10.235 1.00 97.31 86 LEU A O 1
ATOM 667 N N . GLY A 1 87 ? -8.221 2.082 8.141 1.00 96.00 87 GLY A N 1
ATOM 668 C CA . GLY A 1 87 ? -8.861 3.333 8.538 1.00 96.00 87 GLY A CA 1
ATOM 669 C C . GLY A 1 87 ? -10.088 3.118 9.431 1.00 96.00 87 GLY A C 1
ATOM 670 O O . GLY A 1 87 ? -10.262 3.820 10.425 1.00 96.00 87 GLY A O 1
ATOM 671 N N . GLN A 1 88 ? -10.900 2.096 9.147 1.00 95.75 88 GLN A N 1
ATOM 672 C CA . GLN A 1 88 ? -12.044 1.709 9.980 1.00 95.75 88 GLN A CA 1
ATOM 673 C C . GLN A 1 88 ? -11.621 1.199 11.356 1.00 95.75 88 GLN A C 1
ATOM 675 O O . GLN A 1 88 ? -12.310 1.467 12.338 1.00 95.75 88 GLN A O 1
ATOM 680 N N . PHE A 1 89 ? -10.493 0.495 11.460 1.00 96.06 89 PHE A N 1
ATOM 681 C CA . PHE A 1 89 ? -9.937 0.077 12.743 1.00 96.06 89 PHE A CA 1
ATOM 682 C C . PHE A 1 89 ? -9.660 1.286 13.647 1.00 96.06 89 PHE A C 1
ATOM 684 O O . PHE A 1 89 ? -10.181 1.345 14.763 1.00 96.06 89 PHE A O 1
ATOM 691 N N . PHE A 1 90 ? -8.944 2.294 13.145 1.00 95.56 90 PHE A N 1
ATOM 692 C CA . PHE A 1 90 ? -8.687 3.517 13.910 1.00 95.56 90 PHE A CA 1
ATOM 693 C C . PHE A 1 90 ? -9.955 4.345 14.157 1.00 95.56 90 PHE A C 1
ATOM 695 O O . PHE A 1 90 ? -10.130 4.871 15.257 1.00 95.56 90 PHE A O 1
ATOM 702 N N . SER A 1 91 ? -10.884 4.405 13.196 1.00 94.38 91 SER A N 1
ATOM 703 C CA . SER A 1 91 ? -12.182 5.069 13.398 1.00 94.38 91 SER A CA 1
ATOM 704 C C . SER A 1 91 ? -12.989 4.418 14.517 1.00 94.38 91 SER A C 1
ATOM 706 O O . SER A 1 91 ? -13.543 5.100 15.384 1.00 94.38 91 SER A O 1
ATOM 708 N N . ASN A 1 92 ? -12.990 3.086 14.568 1.00 95.06 92 ASN A N 1
ATOM 709 C CA . ASN A 1 92 ? -13.639 2.339 15.633 1.00 95.06 92 ASN A CA 1
ATOM 710 C C . ASN A 1 92 ? -12.995 2.607 16.990 1.00 95.06 92 ASN A C 1
ATOM 712 O O . ASN A 1 92 ? -13.739 2.853 17.937 1.00 95.06 92 ASN A O 1
ATOM 716 N N . ILE A 1 93 ? -11.664 2.655 17.084 1.00 95.31 93 ILE A N 1
ATOM 717 C CA . ILE A 1 93 ? -10.980 3.019 18.332 1.00 95.31 93 ILE A CA 1
ATOM 718 C C . ILE A 1 93 ? -11.371 4.434 18.767 1.00 95.31 93 ILE A C 1
ATOM 720 O O . ILE A 1 93 ? -11.807 4.615 19.902 1.00 95.31 93 ILE A O 1
ATOM 724 N N . LYS A 1 94 ? -11.312 5.424 17.869 1.00 93.00 94 LYS A N 1
ATOM 725 C CA . LYS A 1 94 ? -11.662 6.817 18.193 1.00 93.00 94 LYS A CA 1
ATOM 726 C C . LYS A 1 94 ? -13.114 6.968 18.657 1.00 93.00 94 LYS A C 1
ATOM 728 O O . LYS A 1 94 ? -13.407 7.788 19.523 1.00 93.00 94 LYS A O 1
ATOM 733 N N . ARG A 1 95 ? -14.034 6.181 18.089 1.00 93.06 95 ARG A N 1
ATOM 734 C CA . ARG A 1 95 ? -15.471 6.233 18.402 1.00 93.06 95 ARG A CA 1
ATOM 735 C C . ARG A 1 95 ? -15.862 5.426 19.641 1.00 93.06 95 ARG A C 1
ATOM 737 O O . ARG A 1 95 ? -16.726 5.855 20.400 1.00 93.06 95 ARG A O 1
ATOM 744 N N . ASN A 1 96 ? -15.307 4.227 19.793 1.00 94.38 96 ASN A N 1
ATOM 745 C CA . ASN A 1 96 ? -15.768 3.216 20.747 1.00 94.38 96 ASN A CA 1
ATOM 746 C C . ASN A 1 96 ? -14.769 2.934 21.879 1.00 94.38 96 ASN A C 1
ATOM 748 O O . ASN A 1 96 ? -15.140 2.255 22.838 1.00 94.38 96 ASN A O 1
ATOM 752 N N . GLY A 1 97 ? -13.534 3.419 21.765 1.00 94.81 97 GLY A N 1
ATOM 753 C CA . GLY A 1 97 ? -12.409 3.042 22.614 1.00 94.81 97 GLY A CA 1
ATOM 754 C C . GLY A 1 97 ? -11.730 1.748 22.159 1.00 94.81 97 GLY A C 1
ATOM 755 O O . GLY A 1 97 ? -12.297 0.927 21.421 1.00 94.81 97 GLY A O 1
ATOM 756 N N . LEU A 1 98 ? -10.501 1.556 22.632 1.00 95.12 98 LEU A N 1
ATOM 757 C CA . LEU A 1 98 ? -9.660 0.393 22.354 1.00 95.12 98 LEU A CA 1
ATOM 758 C C . LEU A 1 98 ? -10.318 -0.895 22.851 1.00 95.12 98 LEU A C 1
ATOM 760 O O . LEU A 1 98 ? -10.464 -1.845 22.087 1.00 95.12 98 LEU A O 1
ATOM 764 N N . GLU A 1 99 ? -10.766 -0.915 24.112 1.00 94.69 99 GLU A N 1
ATOM 765 C CA . GLU A 1 99 ? -11.293 -2.126 24.755 1.00 94.69 99 GLU A CA 1
ATOM 766 C C . GLU A 1 99 ? -12.499 -2.695 24.002 1.00 94.69 99 GLU A C 1
ATOM 768 O O . GLU A 1 99 ? -12.550 -3.894 23.721 1.00 94.69 99 GLU A O 1
ATOM 773 N N . LYS A 1 100 ? -13.458 -1.838 23.634 1.00 95.62 100 LYS A N 1
ATOM 774 C CA . LYS A 1 100 ? -14.645 -2.267 22.891 1.00 95.62 100 LYS A CA 1
ATOM 775 C C . LYS A 1 100 ? -14.280 -2.729 21.482 1.00 95.62 100 LYS A C 1
ATOM 777 O O . LYS A 1 100 ? -14.740 -3.785 21.065 1.00 95.62 100 LYS A O 1
ATOM 782 N N . THR A 1 101 ? -13.417 -1.990 20.785 1.00 96.25 101 THR A N 1
ATOM 783 C CA . THR A 1 101 ? -12.993 -2.346 19.422 1.00 96.25 101 THR A CA 1
ATOM 784 C C . THR A 1 101 ? -12.278 -3.694 19.389 1.00 96.25 101 THR A C 1
ATOM 786 O O . THR A 1 101 ? -12.586 -4.542 18.557 1.00 96.25 101 THR A O 1
ATOM 789 N N . PHE A 1 102 ? -11.363 -3.935 20.326 1.00 95.31 102 PHE A N 1
ATOM 790 C CA . PHE A 1 102 ? -10.617 -5.189 20.400 1.00 95.31 102 PHE A CA 1
ATOM 791 C C . PHE A 1 102 ? -11.527 -6.357 20.772 1.00 95.31 102 PHE A C 1
ATOM 793 O O . PHE A 1 102 ? -11.419 -7.429 20.183 1.00 95.31 102 PHE A O 1
ATOM 800 N N . LYS A 1 103 ? -12.484 -6.136 21.679 1.00 94.88 103 LYS A N 1
ATOM 801 C CA . LYS A 1 103 ? -13.509 -7.129 22.003 1.00 94.88 103 LYS A CA 1
ATOM 802 C C . LYS A 1 103 ? -14.359 -7.497 20.784 1.00 94.88 103 LYS A C 1
ATOM 804 O O . LYS A 1 103 ? -14.579 -8.682 20.550 1.00 94.88 103 LYS A O 1
ATOM 809 N N . ASP A 1 104 ? -14.806 -6.510 20.008 1.00 94.75 104 ASP A N 1
ATOM 810 C CA . ASP A 1 104 ? -15.619 -6.727 18.803 1.00 94.75 104 ASP A CA 1
ATOM 811 C C . ASP A 1 104 ? -14.832 -7.473 17.705 1.00 94.75 104 ASP A C 1
ATOM 813 O O . ASP A 1 104 ? -15.406 -8.248 16.942 1.00 94.75 104 ASP A O 1
ATOM 817 N N . LEU A 1 105 ? -13.507 -7.292 17.669 1.00 93.50 105 LEU A N 1
ATOM 818 C CA . LEU A 1 105 ? -12.579 -7.994 16.775 1.00 93.50 105 LEU A CA 1
ATOM 819 C C . LEU A 1 105 ? -12.062 -9.330 17.333 1.00 93.50 105 LEU A C 1
ATOM 821 O O . LEU A 1 105 ? -11.300 -10.014 16.652 1.00 93.50 105 LEU A O 1
ATOM 825 N N . ASN A 1 106 ? -12.473 -9.711 18.546 1.00 92.69 106 ASN A N 1
ATOM 826 C CA . ASN A 1 106 ? -11.990 -10.895 19.257 1.00 92.69 106 ASN A CA 1
ATOM 827 C C . ASN A 1 106 ? -10.453 -10.923 19.443 1.00 92.69 106 ASN A C 1
ATOM 829 O O . ASN A 1 106 ? -9.828 -11.978 19.337 1.00 92.69 106 ASN A O 1
ATOM 833 N N . ILE A 1 107 ? -9.857 -9.761 19.725 1.00 92.31 107 ILE A N 1
ATOM 834 C CA . ILE A 1 107 ? -8.432 -9.589 20.038 1.00 92.31 107 ILE A CA 1
ATOM 835 C C . ILE A 1 107 ? -8.264 -9.456 21.551 1.00 92.31 107 ILE A C 1
ATOM 837 O O . ILE A 1 107 ? -8.770 -8.524 22.181 1.00 92.31 107 ILE A O 1
ATOM 841 N N . GLU A 1 108 ? -7.497 -10.366 22.142 1.00 90.56 108 GLU A N 1
ATOM 842 C CA . GLU A 1 108 ? -7.073 -10.263 23.537 1.00 90.56 108 GLU A CA 1
ATOM 843 C C . GLU A 1 108 ? -5.721 -9.554 23.605 1.00 90.56 108 GLU A C 1
ATOM 845 O O . GLU A 1 108 ? -4.759 -10.022 23.008 1.00 90.56 108 GLU A O 1
ATOM 850 N N . TYR A 1 109 ? -5.640 -8.440 24.338 1.00 90.69 109 TYR A N 1
ATOM 851 C CA . TYR A 1 109 ? -4.418 -7.627 24.445 1.00 90.69 109 TYR A CA 1
ATOM 852 C C . TYR A 1 109 ? -3.897 -7.464 25.878 1.00 90.69 109 TYR A C 1
ATOM 854 O O . TYR A 1 109 ? -2.789 -6.977 26.091 1.00 90.69 109 TYR A O 1
ATOM 862 N N . ARG A 1 110 ? -4.690 -7.832 26.894 1.00 87.94 110 ARG A N 1
ATOM 863 C CA . ARG A 1 110 ? -4.307 -7.645 28.299 1.00 87.94 110 ARG A CA 1
ATOM 864 C C . ARG A 1 110 ? -3.216 -8.641 28.680 1.00 87.94 110 ARG A C 1
ATOM 866 O O . ARG A 1 110 ? -3.432 -9.842 28.609 1.00 87.94 110 ARG A O 1
ATOM 873 N N . GLY A 1 111 ? -2.069 -8.126 29.119 1.00 85.38 111 GLY A N 1
ATOM 874 C CA . GLY A 1 111 ? -0.924 -8.948 29.517 1.00 85.38 111 GLY A CA 1
ATOM 875 C C . GLY A 1 111 ? -0.162 -9.587 28.353 1.00 85.38 111 GLY A C 1
ATOM 876 O O . GLY A 1 111 ? 0.741 -10.374 28.617 1.00 85.38 111 GLY A O 1
ATOM 877 N N . LYS A 1 112 ? -0.508 -9.252 27.102 1.00 90.00 112 LYS A N 1
ATOM 878 C CA . LYS A 1 112 ? 0.252 -9.646 25.912 1.00 90.00 112 LYS A CA 1
ATOM 879 C C . LYS A 1 112 ? 1.289 -8.599 25.546 1.00 90.00 112 LYS A C 1
ATOM 881 O O . LYS A 1 112 ? 1.143 -7.421 25.883 1.00 90.00 112 LYS A O 1
ATOM 886 N N . ASP A 1 113 ? 2.305 -9.047 24.824 1.00 90.00 113 ASP A N 1
ATOM 887 C CA . ASP A 1 113 ? 3.292 -8.153 24.242 1.00 90.00 113 ASP A CA 1
ATOM 888 C C . ASP A 1 113 ? 2.688 -7.339 23.080 1.00 90.00 113 ASP A C 1
ATOM 890 O O . ASP A 1 113 ? 1.802 -7.806 22.359 1.00 90.00 113 ASP A O 1
ATOM 894 N N . ILE A 1 114 ? 3.154 -6.102 22.889 1.00 90.94 114 ILE A N 1
ATOM 895 C CA . ILE A 1 114 ? 2.641 -5.204 21.843 1.00 90.94 114 ILE A CA 1
ATOM 896 C C . ILE A 1 114 ? 2.881 -5.807 20.454 1.00 90.94 114 ILE A C 1
ATOM 898 O O . ILE A 1 114 ? 1.993 -5.738 19.601 1.00 90.94 114 ILE A O 1
ATOM 902 N N . HIS A 1 115 ? 4.030 -6.450 20.237 1.00 91.31 115 HIS A N 1
ATOM 903 C CA . HIS A 1 115 ? 4.340 -7.133 18.986 1.00 91.31 115 HIS A CA 1
ATOM 904 C C . HIS A 1 115 ? 3.326 -8.246 18.684 1.00 91.31 115 HIS A C 1
ATOM 906 O O . HIS A 1 115 ? 2.878 -8.384 17.542 1.00 91.31 115 HIS A O 1
ATOM 912 N N . GLU A 1 116 ? 2.926 -9.027 19.693 1.00 92.31 116 GLU A N 1
ATOM 913 C CA . GLU A 1 116 ? 1.924 -10.090 19.533 1.00 92.31 116 GLU A CA 1
ATOM 914 C C . GLU A 1 116 ? 0.569 -9.513 19.113 1.00 92.31 116 GLU A C 1
ATOM 916 O O . GLU A 1 116 ? -0.048 -9.986 18.158 1.00 92.31 116 GLU A O 1
ATOM 921 N N . VAL A 1 117 ? 0.137 -8.437 19.773 1.00 93.56 117 VAL A N 1
ATOM 922 C CA . VAL A 1 117 ? -1.134 -7.763 19.478 1.00 93.56 117 VAL A CA 1
ATOM 923 C C . VAL A 1 117 ? -1.146 -7.173 18.064 1.00 93.56 117 VAL A C 1
ATOM 925 O O . VAL A 1 117 ? -2.112 -7.358 17.321 1.00 93.56 117 VAL A O 1
ATOM 928 N N . LEU A 1 118 ? -0.074 -6.486 17.661 1.00 93.69 118 LEU A N 1
ATOM 929 C CA . LEU A 1 118 ? 0.044 -5.925 16.312 1.00 93.69 118 LEU A CA 1
ATOM 930 C C . LEU A 1 118 ? 0.123 -7.028 15.242 1.00 93.69 118 LEU A C 1
ATOM 932 O O . LEU A 1 118 ? -0.453 -6.881 14.164 1.00 93.69 118 LEU A O 1
ATOM 936 N N . SER A 1 119 ? 0.748 -8.166 15.551 1.00 92.25 119 SER A N 1
ATOM 937 C CA . SER A 1 119 ? 0.771 -9.334 14.660 1.00 92.25 119 SER A CA 1
ATOM 938 C C . SER A 1 119 ? -0.624 -9.932 14.445 1.00 92.25 119 SER A C 1
ATOM 940 O O . SER A 1 119 ? -0.971 -10.304 13.321 1.00 92.25 119 SER A O 1
ATOM 942 N N . GLU A 1 120 ? -1.461 -9.994 15.486 1.00 93.44 120 GLU A N 1
ATOM 943 C CA . GLU A 1 120 ? -2.867 -10.404 15.353 1.00 93.44 120 GLU A CA 1
ATOM 944 C C . GLU A 1 120 ? -3.658 -9.424 14.469 1.00 93.44 120 GLU A C 1
ATOM 946 O O . GLU A 1 120 ? -4.437 -9.852 13.609 1.00 93.44 120 GLU A O 1
ATOM 951 N N . LEU A 1 121 ? -3.400 -8.117 14.600 1.00 94.81 121 LEU A N 1
ATOM 952 C CA . LEU A 1 121 ? -4.053 -7.075 13.800 1.00 94.81 121 LEU A CA 1
ATOM 953 C C . LEU A 1 121 ? -3.770 -7.183 12.299 1.00 94.81 121 LEU A C 1
ATOM 955 O O . LEU A 1 121 ? -4.646 -6.842 11.499 1.00 94.81 121 LEU A O 1
ATOM 959 N N . VAL A 1 122 ? -2.616 -7.724 11.892 1.00 95.69 122 VAL A N 1
ATOM 960 C CA . VAL A 1 122 ? -2.330 -7.997 10.471 1.00 95.69 122 VAL A CA 1
ATOM 961 C C . VAL A 1 122 ? -3.441 -8.846 9.849 1.00 95.69 122 VAL A C 1
ATOM 963 O O . VAL A 1 122 ? -3.887 -8.561 8.738 1.00 95.69 122 VAL A O 1
ATOM 966 N N . ASN A 1 123 ? -3.930 -9.862 10.567 1.00 92.12 123 ASN A N 1
ATOM 967 C CA . ASN A 1 123 ? -4.973 -10.763 10.070 1.00 92.12 123 ASN A CA 1
ATOM 968 C C . ASN A 1 123 ? -6.378 -10.148 10.120 1.00 92.12 123 ASN A C 1
ATOM 970 O O . ASN A 1 123 ? -7.269 -10.629 9.423 1.00 92.12 123 ASN A O 1
ATOM 974 N N . VAL A 1 124 ? -6.580 -9.084 10.897 1.00 93.88 124 VAL A N 1
ATOM 975 C CA . VAL A 1 124 ? -7.826 -8.306 10.874 1.00 93.88 124 VAL A CA 1
ATOM 976 C C . VAL A 1 124 ? -7.852 -7.365 9.675 1.00 93.88 124 VAL A C 1
ATOM 978 O O . VAL A 1 124 ? -8.844 -7.302 8.948 1.00 93.88 124 VAL A O 1
ATOM 981 N N . ILE A 1 125 ? -6.750 -6.657 9.437 1.00 95.50 125 ILE A N 1
ATOM 982 C CA . ILE A 1 125 ? -6.656 -5.669 8.360 1.00 95.50 125 ILE A CA 1
ATOM 983 C C . ILE A 1 125 ? -6.551 -6.367 6.996 1.00 95.50 125 ILE A C 1
ATOM 985 O O . ILE A 1 125 ? -7.308 -6.042 6.080 1.00 95.50 125 ILE A O 1
ATOM 989 N N . SER A 1 126 ? -5.678 -7.371 6.885 1.00 94.31 126 SER A N 1
ATOM 990 C CA . SER A 1 126 ? -5.353 -8.107 5.655 1.00 94.31 126 SER A CA 1
ATOM 991 C C . SER A 1 126 ? -5.505 -9.620 5.860 1.00 94.31 126 SER A C 1
ATOM 993 O O . SER A 1 126 ? -4.535 -10.377 5.888 1.00 94.31 126 SER A O 1
ATOM 995 N N . PHE A 1 127 ? -6.758 -10.061 6.017 1.00 86.38 127 PHE A N 1
ATOM 996 C CA . PHE A 1 127 ? -7.106 -11.459 6.307 1.00 86.38 127 PHE A CA 1
ATOM 997 C C . PHE A 1 127 ? -6.723 -12.452 5.196 1.00 86.38 127 PHE A C 1
ATOM 999 O O . PHE A 1 127 ? -6.198 -13.526 5.481 1.00 86.38 127 PHE A O 1
ATOM 1006 N N . ALA A 1 128 ? -7.023 -12.118 3.936 1.00 84.25 128 ALA A N 1
ATOM 1007 C CA . ALA A 1 128 ? -6.843 -13.033 2.808 1.00 84.25 128 ALA A CA 1
ATOM 1008 C C . ALA A 1 128 ? -5.356 -13.236 2.468 1.00 84.25 128 ALA A C 1
ATOM 1010 O O . ALA A 1 128 ? -4.538 -12.343 2.682 1.00 84.25 128 ALA A O 1
ATOM 1011 N N . SER A 1 129 ? -5.014 -14.400 1.909 1.00 84.81 129 SER A N 1
ATOM 1012 C CA . SER A 1 129 ? -3.636 -14.734 1.511 1.00 84.81 129 SER A CA 1
ATOM 1013 C C . SER A 1 129 ? -3.553 -15.656 0.289 1.00 84.81 129 SER A C 1
ATOM 1015 O O . SER A 1 129 ? -2.536 -16.308 0.075 1.00 84.81 129 SER A O 1
ATOM 1017 N N . ASP A 1 130 ? -4.620 -15.745 -0.509 1.00 86.81 130 ASP A N 1
ATOM 1018 C CA . ASP A 1 130 ? -4.728 -16.755 -1.573 1.00 86.81 130 ASP A CA 1
ATOM 1019 C C . ASP A 1 130 ? -4.196 -16.262 -2.926 1.00 86.81 130 ASP A C 1
ATOM 1021 O O . ASP A 1 130 ? -3.935 -17.052 -3.837 1.00 86.81 130 ASP A O 1
ATOM 1025 N N . LYS A 1 131 ? -4.081 -14.943 -3.103 1.00 92.19 131 LYS A N 1
ATOM 1026 C CA . LYS A 1 131 ? -3.638 -14.310 -4.351 1.00 92.19 131 LYS A CA 1
ATOM 1027 C C . LYS A 1 131 ? -2.438 -13.413 -4.091 1.00 92.19 131 LYS A C 1
ATOM 1029 O O . LYS A 1 131 ? -2.313 -12.836 -3.020 1.00 92.19 131 LYS A O 1
ATOM 1034 N N . ASN A 1 132 ? -1.630 -13.188 -5.128 1.00 91.56 132 ASN A N 1
ATOM 1035 C CA . ASN A 1 132 ? -0.491 -12.263 -5.061 1.00 91.56 132 ASN A CA 1
ATOM 1036 C C . ASN A 1 132 ? -0.897 -10.874 -4.542 1.00 91.56 132 ASN A C 1
ATOM 1038 O O . ASN A 1 132 ? -0.191 -10.297 -3.730 1.00 91.56 132 ASN A O 1
ATOM 1042 N N . ASP A 1 133 ? -2.059 -10.359 -4.960 1.00 95.25 133 ASP A N 1
ATOM 1043 C CA . ASP A 1 133 ? -2.564 -9.070 -4.468 1.00 95.25 133 ASP A CA 1
ATOM 1044 C C . ASP A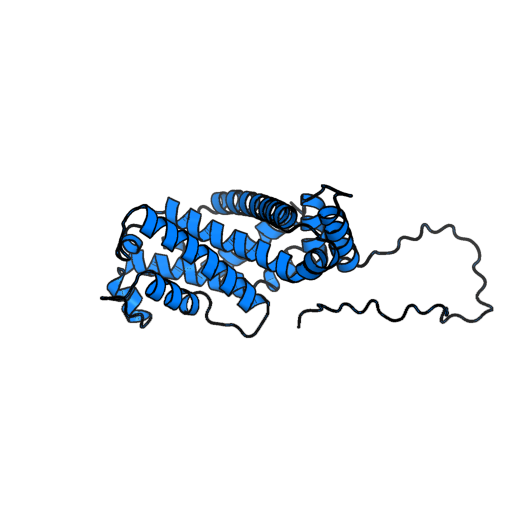 1 133 ? -2.837 -9.088 -2.953 1.00 95.25 133 ASP A C 1
ATOM 1046 O O . ASP A 1 133 ? -2.566 -8.101 -2.275 1.00 95.25 133 ASP A O 1
ATOM 1050 N N . ASP A 1 134 ? -3.324 -10.217 -2.424 1.00 96.00 134 ASP A N 1
ATOM 1051 C CA . ASP A 1 134 ? -3.584 -10.401 -0.994 1.00 96.00 134 ASP A CA 1
ATOM 1052 C C . ASP A 1 134 ? -2.269 -10.441 -0.198 1.00 96.00 134 ASP A C 1
ATOM 1054 O O . ASP A 1 134 ? -2.155 -9.792 0.839 1.00 96.00 134 ASP A O 1
ATOM 1058 N N . ILE A 1 135 ? -1.250 -11.138 -0.718 1.00 95.81 135 ILE A N 1
ATOM 1059 C CA . ILE A 1 135 ? 0.093 -11.201 -0.114 1.00 95.81 135 ILE A CA 1
ATOM 1060 C C . ILE A 1 135 ? 0.714 -9.802 -0.058 1.00 95.81 135 ILE A C 1
ATOM 1062 O O . ILE A 1 135 ? 1.133 -9.362 1.009 1.00 95.81 135 ILE A O 1
ATOM 1066 N N . VAL A 1 136 ? 0.682 -9.064 -1.171 1.00 97.38 136 VAL A N 1
ATOM 1067 C CA . VAL A 1 136 ? 1.191 -7.686 -1.248 1.00 97.38 136 VAL A CA 1
ATOM 1068 C C . VAL A 1 136 ? 0.471 -6.765 -0.254 1.00 97.38 136 VAL A C 1
ATOM 1070 O O . VAL A 1 136 ? 1.109 -5.959 0.424 1.00 97.38 136 VAL A O 1
ATOM 1073 N N . ALA A 1 137 ? -0.855 -6.883 -0.129 1.00 98.12 137 ALA A N 1
ATOM 1074 C CA . ALA A 1 137 ? -1.628 -6.119 0.852 1.00 98.12 137 ALA A CA 1
ATOM 1075 C C . ALA A 1 137 ? -1.241 -6.462 2.295 1.00 98.12 137 ALA A C 1
ATOM 1077 O O . ALA A 1 137 ? -1.157 -5.559 3.131 1.00 98.12 137 ALA A O 1
ATOM 1078 N N . LYS A 1 138 ? -0.978 -7.742 2.574 1.00 97.50 138 LYS A N 1
ATOM 1079 C CA . LYS A 1 138 ? -0.558 -8.229 3.888 1.00 97.50 138 LYS A CA 1
ATOM 1080 C C . LYS A 1 138 ? 0.839 -7.750 4.262 1.00 97.50 138 LYS A C 1
ATOM 1082 O O . LYS A 1 138 ? 1.029 -7.280 5.377 1.00 97.50 138 LYS A O 1
ATOM 1087 N N . GLU A 1 139 ? 1.786 -7.787 3.333 1.00 96.81 139 GLU A N 1
ATOM 1088 C CA . GLU A 1 139 ? 3.133 -7.252 3.546 1.00 96.81 139 GLU A CA 1
ATOM 1089 C C . GLU A 1 139 ? 3.135 -5.743 3.812 1.00 96.81 139 GLU A C 1
ATOM 1091 O O . GLU A 1 139 ? 3.839 -5.283 4.708 1.00 96.81 139 GLU A O 1
ATOM 1096 N N . ALA A 1 140 ? 2.312 -4.975 3.092 1.00 98.19 140 ALA A N 1
ATOM 1097 C CA . ALA A 1 140 ? 2.155 -3.546 3.358 1.00 98.19 140 ALA A CA 1
ATOM 1098 C C . ALA A 1 140 ? 1.556 -3.281 4.751 1.00 98.19 140 ALA A C 1
ATOM 1100 O O . ALA A 1 140 ? 1.947 -2.333 5.432 1.00 98.19 140 ALA A O 1
ATOM 1101 N N . THR A 1 141 ? 0.633 -4.138 5.208 1.00 98.31 141 THR A N 1
ATOM 1102 C CA . THR A 1 141 ? 0.098 -4.071 6.576 1.00 98.31 141 THR A CA 1
ATOM 1103 C C . THR A 1 141 ? 1.180 -4.370 7.603 1.00 98.31 141 THR A C 1
ATOM 1105 O O . THR A 1 141 ? 1.272 -3.646 8.587 1.00 98.31 141 THR A O 1
ATOM 1108 N N . ILE A 1 142 ? 1.999 -5.400 7.372 1.00 97.25 142 ILE A N 1
ATOM 1109 C CA . ILE A 1 142 ? 3.118 -5.744 8.255 1.00 97.25 142 ILE A CA 1
ATOM 1110 C C . ILE A 1 142 ? 4.072 -4.556 8.366 1.00 97.25 142 ILE A C 1
ATOM 1112 O O . ILE A 1 142 ? 4.322 -4.118 9.477 1.00 97.25 142 ILE A O 1
ATOM 1116 N N . GLU A 1 143 ? 4.522 -3.980 7.247 1.00 96.94 143 GLU A N 1
ATOM 1117 C CA . GLU A 1 143 ? 5.428 -2.817 7.256 1.00 96.94 143 GLU A CA 1
ATOM 1118 C C . GLU A 1 143 ? 4.826 -1.640 8.037 1.00 96.94 143 GLU A C 1
ATOM 1120 O O . GLU A 1 143 ? 5.474 -1.090 8.918 1.00 96.94 143 GLU A O 1
ATOM 1125 N N . THR A 1 144 ? 3.546 -1.331 7.815 1.00 97.62 144 THR A N 1
ATOM 1126 C CA . THR A 1 144 ? 2.867 -0.228 8.519 1.00 97.62 144 THR A CA 1
ATOM 1127 C C . THR A 1 144 ? 2.751 -0.473 10.027 1.00 97.62 144 THR A C 1
ATOM 1129 O O . THR A 1 144 ? 2.942 0.442 10.826 1.00 97.62 144 THR A O 1
ATOM 1132 N N . LEU A 1 145 ? 2.413 -1.697 10.442 1.00 96.81 145 LEU A N 1
ATOM 1133 C CA . LEU A 1 145 ? 2.292 -2.033 11.862 1.00 96.81 145 LEU A CA 1
ATOM 1134 C C . LEU A 1 145 ? 3.658 -2.209 12.535 1.00 96.81 145 LEU A C 1
ATOM 1136 O O . LEU A 1 145 ? 3.767 -1.954 13.731 1.00 96.81 145 LEU A O 1
ATOM 1140 N N . SER A 1 146 ? 4.695 -2.589 11.788 1.00 96.50 146 SER A N 1
ATOM 1141 C CA . SER A 1 146 ? 6.081 -2.572 12.257 1.00 96.50 146 SER A CA 1
ATOM 1142 C C . SER A 1 146 ? 6.568 -1.144 12.499 1.00 96.50 146 SER A C 1
ATOM 1144 O O . SER A 1 146 ? 7.130 -0.889 13.558 1.00 96.50 146 SER A O 1
ATOM 1146 N N . ASP A 1 147 ? 6.279 -0.201 11.598 1.00 94.69 147 ASP A N 1
ATOM 1147 C CA . ASP A 1 147 ? 6.589 1.220 11.818 1.00 94.69 147 ASP A CA 1
ATOM 1148 C C . ASP A 1 147 ? 5.884 1.753 13.078 1.00 94.69 147 ASP A C 1
ATOM 1150 O O . ASP A 1 147 ? 6.483 2.451 13.898 1.00 94.69 147 ASP A O 1
ATOM 1154 N N . LEU A 1 148 ? 4.612 1.383 13.268 1.00 95.56 148 LEU A N 1
ATOM 1155 C CA . LEU A 1 148 ? 3.849 1.735 14.466 1.00 95.56 148 LEU A CA 1
ATOM 1156 C C . LEU A 1 148 ? 4.446 1.108 15.733 1.00 95.56 148 LEU A C 1
ATOM 1158 O O . LEU A 1 148 ? 4.533 1.779 16.758 1.00 95.56 148 LEU A O 1
ATOM 1162 N N . TYR A 1 149 ? 4.866 -0.156 15.671 1.00 95.56 149 TYR A N 1
ATOM 1163 C CA . TYR A 1 149 ? 5.549 -0.829 16.774 1.00 95.56 149 TYR A CA 1
ATOM 1164 C C . TYR A 1 149 ? 6.830 -0.088 17.169 1.00 95.56 149 TYR A C 1
ATOM 1166 O O . TYR A 1 149 ? 6.993 0.256 18.338 1.00 95.56 149 TYR A O 1
ATOM 1174 N N . SER A 1 150 ? 7.693 0.218 16.195 1.00 94.81 150 SER A N 1
ATOM 1175 C CA . SER A 1 150 ? 8.932 0.966 16.423 1.00 94.81 150 SER A CA 1
ATOM 1176 C C . SER A 1 150 ? 8.654 2.326 17.055 1.00 94.81 150 SER A C 1
ATOM 1178 O O . SER A 1 150 ? 9.278 2.670 18.054 1.00 94.81 150 SER A O 1
ATOM 1180 N N . PHE A 1 151 ? 7.652 3.058 16.562 1.00 93.00 151 PHE A N 1
ATOM 1181 C CA . PHE A 1 151 ? 7.238 4.324 17.164 1.00 93.00 151 PHE A CA 1
ATOM 1182 C C . PHE A 1 151 ? 6.794 4.168 18.628 1.00 93.00 151 PHE A C 1
ATOM 1184 O O . PHE A 1 151 ? 7.144 4.991 19.474 1.00 93.00 151 PHE A O 1
ATOM 1191 N N . ILE A 1 152 ? 6.040 3.117 18.953 1.00 93.44 152 ILE A N 1
ATOM 1192 C CA . ILE A 1 152 ? 5.589 2.844 20.323 1.00 93.44 152 ILE A CA 1
ATOM 1193 C C . ILE A 1 152 ? 6.774 2.511 21.238 1.00 93.44 152 ILE A C 1
ATOM 1195 O O . ILE A 1 152 ? 6.858 3.074 22.333 1.00 93.44 152 ILE A O 1
ATOM 1199 N N . GLU A 1 153 ? 7.690 1.643 20.799 1.00 93.19 153 GLU A N 1
ATOM 1200 C CA . GLU A 1 153 ? 8.879 1.265 21.573 1.00 93.19 153 GLU A CA 1
ATOM 1201 C C . GLU A 1 153 ? 9.825 2.445 21.800 1.00 93.19 153 GLU A C 1
ATOM 1203 O O . GLU A 1 153 ? 10.197 2.727 22.940 1.00 93.19 153 GLU A O 1
ATOM 1208 N N . GLU A 1 154 ? 10.173 3.180 20.742 1.00 94.62 154 GLU A N 1
ATOM 1209 C CA . GLU A 1 154 ? 11.100 4.318 20.812 1.00 94.62 154 GLU A CA 1
ATOM 1210 C C . GLU A 1 154 ? 10.598 5.419 21.758 1.00 94.62 154 GLU A C 1
ATOM 1212 O O . GLU A 1 154 ? 11.392 6.106 22.404 1.00 94.62 154 GLU A O 1
ATOM 1217 N N . ASN A 1 155 ? 9.275 5.552 21.893 1.00 92.81 155 ASN A N 1
ATOM 1218 C CA . ASN A 1 155 ? 8.632 6.524 22.775 1.00 92.81 155 ASN A CA 1
ATOM 1219 C C . ASN A 1 155 ? 8.190 5.936 24.131 1.00 92.81 155 ASN A C 1
ATOM 1221 O O . ASN A 1 155 ? 7.553 6.642 24.914 1.00 92.81 155 ASN A O 1
ATOM 1225 N N . ASN A 1 156 ? 8.543 4.682 24.446 1.00 92.19 156 ASN A N 1
ATOM 1226 C CA . ASN A 1 156 ? 8.171 3.977 25.684 1.00 92.19 156 ASN A CA 1
ATOM 1227 C C . ASN A 1 156 ? 6.657 4.015 25.980 1.00 92.19 156 ASN A C 1
ATOM 1229 O O . ASN A 1 156 ? 6.227 4.253 27.114 1.00 92.19 156 ASN A O 1
ATOM 1233 N N . MET A 1 157 ? 5.842 3.824 24.945 1.00 91.56 157 MET A N 1
ATOM 1234 C CA . MET A 1 157 ? 4.385 3.841 25.037 1.00 91.56 157 MET A CA 1
ATOM 1235 C C . MET A 1 157 ? 3.801 2.428 25.160 1.00 91.56 157 MET A C 1
ATOM 1237 O O . MET A 1 157 ? 4.472 1.422 24.958 1.00 91.56 157 MET A O 1
ATOM 1241 N N . TYR A 1 158 ? 2.509 2.358 25.475 1.00 90.38 158 TYR A N 1
ATOM 1242 C CA . TYR A 1 158 ? 1.740 1.112 25.520 1.00 90.38 158 TYR A CA 1
ATOM 1243 C C . TYR A 1 158 ? 0.701 1.087 24.401 1.00 90.38 158 TYR A C 1
ATOM 1245 O O . TYR A 1 158 ? 0.372 2.128 23.837 1.00 90.38 158 TYR A O 1
ATOM 1253 N N . ILE A 1 159 ? 0.097 -0.075 24.133 1.00 89.56 159 ILE A N 1
ATOM 1254 C CA . ILE A 1 159 ? -0.966 -0.238 23.122 1.00 89.56 159 ILE A CA 1
ATOM 1255 C C . ILE A 1 159 ? -2.169 0.709 23.319 1.00 89.56 159 ILE A C 1
ATOM 1257 O O . ILE A 1 159 ? -2.886 1.012 22.373 1.00 89.56 159 ILE A O 1
ATOM 1261 N N . SER A 1 160 ? -2.383 1.240 24.526 1.00 90.00 160 SER A N 1
ATOM 1262 C CA . SER A 1 160 ? -3.400 2.270 24.773 1.00 90.00 160 SER A CA 1
ATOM 1263 C C . SER A 1 160 ? -3.139 3.584 24.029 1.00 90.00 160 SER A C 1
ATOM 1265 O O . SER A 1 160 ? -4.068 4.364 23.854 1.00 90.00 160 SER A O 1
ATOM 1267 N N . CYS A 1 161 ? -1.918 3.830 23.536 1.00 90.50 161 CYS A N 1
ATOM 1268 C CA . CYS A 1 161 ? -1.621 5.001 22.707 1.00 90.50 161 CYS A CA 1
ATOM 1269 C C . CYS A 1 161 ? -2.443 5.047 21.410 1.00 90.50 161 CYS A C 1
ATOM 1271 O O . CYS A 1 161 ? -2.630 6.134 20.870 1.00 90.50 161 CYS A O 1
ATOM 1273 N N . LEU A 1 162 ? -2.997 3.916 20.946 1.00 92.06 162 LEU A N 1
ATOM 1274 C CA . LEU A 1 162 ? -3.875 3.891 19.774 1.00 92.06 162 LEU A CA 1
ATOM 1275 C C . LEU A 1 162 ? -5.155 4.723 19.977 1.00 92.06 162 LEU A C 1
ATOM 1277 O O . LEU A 1 162 ? -5.742 5.174 18.998 1.00 92.06 162 LEU A O 1
ATOM 1281 N N . GLU A 1 163 ? -5.580 4.960 21.225 1.00 91.75 163 GLU A N 1
ATOM 1282 C CA . GLU A 1 163 ? -6.705 5.860 21.544 1.00 91.75 163 GLU A CA 1
ATOM 1283 C C . GLU A 1 163 ? -6.350 7.343 21.380 1.00 91.75 163 GLU A C 1
ATOM 1285 O O . GLU A 1 163 ? -7.241 8.180 21.242 1.00 91.75 163 GLU A O 1
ATOM 1290 N N . SER A 1 164 ? -5.055 7.659 21.373 1.00 88.69 164 SER A N 1
ATOM 1291 C CA . SER A 1 164 ? -4.512 9.016 21.295 1.00 88.69 164 SER A CA 1
ATOM 1292 C C . SER A 1 164 ? -3.932 9.348 19.918 1.00 88.69 164 SER A C 1
ATOM 1294 O O . SER A 1 164 ? -3.278 10.379 19.782 1.00 88.69 164 SER A O 1
ATOM 1296 N N . ILE A 1 165 ? -4.144 8.496 18.908 1.00 88.38 165 ILE A N 1
ATOM 1297 C CA . ILE A 1 165 ? -3.741 8.785 17.528 1.00 88.38 165 ILE A CA 1
ATOM 1298 C C . ILE A 1 165 ? -4.532 9.999 17.037 1.00 88.38 165 ILE A C 1
ATOM 1300 O O . ILE A 1 165 ? -5.761 9.966 16.915 1.00 88.38 165 ILE A O 1
ATOM 1304 N N . ASP A 1 166 ? -3.808 11.081 16.778 1.00 88.88 166 ASP A N 1
ATOM 1305 C CA . ASP A 1 166 ? -4.345 12.275 16.151 1.00 88.88 166 ASP A CA 1
ATOM 1306 C C . ASP A 1 166 ? -4.424 12.116 14.627 1.00 88.88 166 ASP A C 1
ATOM 1308 O O . ASP A 1 166 ? -4.040 11.095 14.050 1.00 88.88 166 ASP A O 1
ATOM 1312 N N . ASP A 1 167 ? -4.989 13.125 13.965 1.00 89.19 167 ASP A N 1
ATOM 1313 C CA . ASP A 1 167 ? -5.176 13.078 12.518 1.00 89.19 167 ASP A CA 1
ATOM 1314 C C . ASP A 1 167 ? -3.820 13.101 11.770 1.00 89.19 167 ASP A C 1
ATOM 1316 O O . ASP A 1 167 ? -3.724 12.534 10.688 1.00 89.19 167 ASP A O 1
ATOM 1320 N N . GLU A 1 168 ? -2.753 13.666 12.355 1.00 90.62 168 GLU A N 1
ATOM 1321 C CA . GLU A 1 168 ? -1.413 13.693 11.746 1.00 90.62 168 GLU A CA 1
ATOM 1322 C C . GLU A 1 168 ? -0.772 12.299 11.732 1.00 90.62 168 GLU A C 1
ATOM 1324 O O . GLU A 1 168 ? -0.346 11.820 10.679 1.00 90.62 168 GLU A O 1
ATOM 1329 N N . MET A 1 169 ? -0.759 11.606 12.873 1.00 91.62 169 MET A N 1
ATOM 1330 C CA . MET A 1 169 ? -0.253 10.235 12.949 1.00 91.62 169 MET A CA 1
ATOM 1331 C C . MET A 1 169 ? -1.117 9.273 12.126 1.00 91.62 169 MET A C 1
ATOM 1333 O O . MET A 1 169 ? -0.597 8.363 11.476 1.00 91.62 169 MET A O 1
ATOM 1337 N N . PHE A 1 170 ? -2.436 9.484 12.107 1.00 93.94 170 PHE A N 1
ATOM 1338 C CA . PHE A 1 170 ? -3.338 8.727 11.243 1.00 93.94 170 PHE A CA 1
ATOM 1339 C C . PHE A 1 170 ? -2.953 8.869 9.766 1.00 93.94 170 PHE A C 1
ATOM 1341 O O . PHE A 1 170 ? -2.814 7.863 9.068 1.00 93.94 170 PHE A O 1
ATOM 1348 N N . ASP A 1 171 ? -2.722 10.097 9.303 1.00 93.94 171 ASP A N 1
ATOM 1349 C CA . ASP A 1 171 ? -2.322 10.369 7.924 1.00 93.94 171 ASP A CA 1
ATOM 1350 C C . ASP A 1 171 ? -0.985 9.701 7.578 1.00 93.94 171 ASP A C 1
ATOM 1352 O O . ASP A 1 171 ? -0.870 9.082 6.517 1.00 93.94 171 ASP A O 1
ATOM 1356 N N . VAL A 1 172 ? -0.004 9.731 8.489 1.00 94.19 172 VAL A N 1
ATOM 1357 C CA . VAL A 1 172 ? 1.282 9.029 8.318 1.00 94.19 172 VAL A CA 1
ATOM 1358 C C . VAL A 1 172 ? 1.076 7.525 8.125 1.00 94.19 172 VAL A C 1
ATOM 1360 O O . VAL A 1 172 ? 1.625 6.950 7.184 1.00 94.19 172 VAL A O 1
ATOM 1363 N N . LEU A 1 173 ? 0.261 6.884 8.967 1.00 95.62 173 LEU A N 1
ATOM 1364 C CA . LEU A 1 173 ? -0.011 5.445 8.879 1.00 95.62 173 LEU A CA 1
ATOM 1365 C C . LEU A 1 173 ? -0.726 5.078 7.572 1.00 95.62 173 LEU A C 1
ATOM 1367 O O . LEU A 1 173 ? -0.349 4.111 6.904 1.00 95.62 173 LEU A O 1
ATOM 1371 N N . MET A 1 174 ? -1.729 5.865 7.176 1.00 96.69 174 MET A N 1
ATOM 1372 C CA . MET A 1 174 ? -2.468 5.638 5.934 1.00 96.69 174 MET A CA 1
ATOM 1373 C C . MET A 1 174 ? -1.573 5.818 4.702 1.00 96.69 174 MET A C 1
ATOM 1375 O O . MET A 1 174 ? -1.576 4.963 3.810 1.00 96.69 174 MET A O 1
ATOM 1379 N N . CYS A 1 175 ? -0.765 6.880 4.662 1.00 96.06 175 CYS A N 1
ATOM 1380 C CA . CYS A 1 175 ? 0.186 7.123 3.580 1.00 96.06 175 CYS A CA 1
ATOM 1381 C C . CYS A 1 175 ? 1.273 6.046 3.503 1.00 96.06 175 CYS A C 1
ATOM 1383 O O . CYS A 1 175 ? 1.578 5.571 2.403 1.00 96.06 175 CYS A O 1
ATOM 1385 N N . ASN A 1 176 ? 1.836 5.621 4.640 1.00 96.44 176 ASN A N 1
ATOM 1386 C CA . ASN A 1 176 ? 2.823 4.538 4.684 1.00 96.44 176 ASN A CA 1
ATOM 1387 C C . ASN A 1 176 ? 2.229 3.241 4.123 1.00 96.44 176 ASN A C 1
ATOM 1389 O O . ASN A 1 176 ? 2.824 2.642 3.226 1.00 96.44 176 ASN A O 1
ATOM 1393 N N . TYR A 1 177 ? 1.015 2.870 4.541 1.00 98.38 177 TYR A N 1
ATOM 1394 C CA . TYR A 1 177 ? 0.333 1.693 4.007 1.00 98.38 177 TYR A CA 1
ATOM 1395 C C . TYR A 1 177 ? 0.136 1.773 2.488 1.00 98.38 177 TYR A C 1
ATOM 1397 O O . TYR A 1 177 ? 0.535 0.874 1.744 1.00 98.38 177 TYR A O 1
ATOM 1405 N N . MET A 1 178 ? -0.479 2.857 2.008 1.00 98.12 178 MET A N 1
ATOM 1406 C CA . MET A 1 178 ? -0.841 3.005 0.596 1.00 98.12 178 MET A CA 1
ATOM 1407 C C . MET A 1 178 ? 0.398 3.051 -0.309 1.00 98.12 178 MET A C 1
ATOM 1409 O O . MET A 1 178 ? 0.405 2.431 -1.377 1.00 98.12 178 MET A O 1
ATOM 1413 N N . SER A 1 179 ? 1.448 3.762 0.113 1.00 98.06 179 SER A N 1
ATOM 1414 C CA . SER A 1 179 ? 2.708 3.862 -0.630 1.00 98.06 179 SER A CA 1
ATOM 1415 C C . SER A 1 179 ? 3.476 2.541 -0.642 1.00 98.06 179 SER A C 1
ATOM 1417 O O . SER A 1 179 ? 3.873 2.094 -1.722 1.00 98.06 179 SER A O 1
ATOM 1419 N N . SER A 1 180 ? 3.594 1.873 0.512 1.00 98.06 180 SER A N 1
ATOM 1420 C CA . SER A 1 180 ? 4.195 0.539 0.621 1.00 98.06 180 SER A CA 1
ATOM 1421 C C . SER A 1 180 ? 3.468 -0.456 -0.280 1.00 98.06 180 SER A C 1
ATOM 1423 O O . SER A 1 180 ? 4.100 -1.133 -1.088 1.00 98.06 180 SER A O 1
ATOM 1425 N N . TYR A 1 181 ? 2.135 -0.479 -0.247 1.00 98.62 181 TYR A N 1
ATOM 1426 C CA . TYR A 1 181 ? 1.346 -1.362 -1.099 1.00 98.62 181 TYR A CA 1
ATOM 1427 C C . TYR A 1 181 ? 1.603 -1.126 -2.597 1.00 98.62 181 TYR A C 1
ATOM 1429 O O . TYR A 1 181 ? 1.812 -2.081 -3.348 1.00 98.62 181 TYR A O 1
ATOM 1437 N N . ILE A 1 182 ? 1.596 0.133 -3.057 1.00 98.50 182 ILE A N 1
ATOM 1438 C CA . ILE A 1 182 ? 1.835 0.453 -4.474 1.00 98.50 182 ILE A CA 1
ATOM 1439 C C . ILE A 1 182 ? 3.238 0.009 -4.898 1.00 98.50 182 ILE A C 1
ATOM 1441 O O . ILE A 1 182 ? 3.385 -0.585 -5.971 1.00 98.50 182 ILE A O 1
ATOM 1445 N N . TRP A 1 183 ? 4.243 0.270 -4.058 1.00 98.00 183 TRP A N 1
ATOM 1446 C CA . TRP A 1 183 ? 5.611 -0.168 -4.300 1.00 98.00 183 TRP A CA 1
ATOM 1447 C C . TRP A 1 183 ? 5.719 -1.691 -4.344 1.00 98.00 183 TRP A C 1
ATOM 1449 O O . TRP A 1 183 ? 6.159 -2.233 -5.352 1.00 98.00 183 TRP A O 1
ATOM 1459 N N . ARG A 1 184 ? 5.255 -2.393 -3.308 1.00 97.44 184 ARG A N 1
ATOM 1460 C CA . ARG A 1 184 ? 5.320 -3.858 -3.216 1.00 97.44 184 ARG A CA 1
ATOM 1461 C C . ARG A 1 184 ? 4.604 -4.540 -4.369 1.00 97.44 184 ARG A C 1
ATOM 1463 O O . ARG A 1 184 ? 5.085 -5.540 -4.884 1.00 97.44 184 ARG A O 1
ATOM 1470 N N . LYS A 1 185 ? 3.497 -3.968 -4.844 1.00 97.31 185 LYS A N 1
ATOM 1471 C CA . LYS A 1 185 ? 2.814 -4.465 -6.041 1.00 97.31 185 LYS A CA 1
ATOM 1472 C C . LYS A 1 185 ? 3.701 -4.370 -7.281 1.00 97.31 185 LYS A C 1
ATOM 1474 O O . LYS A 1 185 ? 3.763 -5.309 -8.066 1.00 97.31 185 LYS A O 1
ATOM 1479 N N . MET A 1 186 ? 4.365 -3.229 -7.466 1.00 97.62 186 MET A N 1
ATOM 1480 C CA . MET A 1 186 ? 5.312 -3.032 -8.562 1.00 97.62 186 MET A CA 1
ATOM 1481 C C . MET A 1 186 ? 6.522 -3.957 -8.434 1.00 97.62 186 MET A C 1
ATOM 1483 O O . MET A 1 186 ? 6.915 -4.562 -9.431 1.00 97.62 186 MET A O 1
ATOM 1487 N N . LEU A 1 187 ? 7.075 -4.084 -7.227 1.00 96.19 187 LEU A N 1
ATOM 1488 C CA . LEU A 1 187 ? 8.192 -4.968 -6.933 1.00 96.19 187 LEU A CA 1
ATOM 1489 C C . LEU A 1 187 ? 7.819 -6.413 -7.251 1.00 96.19 187 LEU A C 1
ATOM 1491 O O . LEU A 1 187 ? 8.466 -6.997 -8.101 1.00 96.19 187 LEU A O 1
ATOM 1495 N N . ASN A 1 188 ? 6.712 -6.938 -6.724 1.00 95.19 188 ASN A N 1
ATOM 1496 C CA . ASN A 1 188 ? 6.236 -8.298 -7.002 1.00 95.19 188 ASN A CA 1
ATOM 1497 C C . ASN A 1 188 ? 6.162 -8.624 -8.512 1.00 95.19 188 ASN A C 1
ATOM 1499 O O . ASN A 1 188 ? 6.416 -9.752 -8.932 1.00 95.19 188 ASN A O 1
ATOM 1503 N N . ASP A 1 189 ? 5.809 -7.649 -9.353 1.00 95.38 189 ASP A N 1
ATOM 1504 C CA . ASP A 1 189 ? 5.697 -7.849 -10.802 1.00 95.38 189 ASP A CA 1
ATOM 1505 C C . ASP A 1 189 ? 7.037 -7.691 -11.558 1.00 95.38 189 ASP A C 1
ATOM 1507 O O . ASP A 1 189 ? 7.176 -8.164 -12.694 1.00 95.38 189 ASP A O 1
ATOM 1511 N N . LEU A 1 190 ? 8.028 -7.023 -10.959 1.00 95.62 190 LEU A N 1
ATOM 1512 C CA . LEU A 1 190 ? 9.318 -6.687 -11.578 1.00 95.62 190 LEU A CA 1
ATOM 1513 C C . LEU A 1 190 ? 10.540 -7.271 -10.850 1.00 95.62 190 LEU A C 1
ATOM 1515 O O . LEU A 1 190 ? 11.648 -7.137 -11.365 1.00 95.62 190 LEU A O 1
ATOM 1519 N N . GLU A 1 191 ? 10.352 -7.970 -9.733 1.00 93.56 191 GLU A N 1
ATOM 1520 C CA . GLU A 1 191 ? 11.392 -8.508 -8.844 1.00 93.56 191 GLU A CA 1
ATOM 1521 C C . GLU A 1 191 ? 12.355 -9.435 -9.580 1.00 93.56 191 GLU A C 1
ATOM 1523 O O . GLU A 1 191 ? 13.563 -9.313 -9.419 1.00 93.56 191 GLU A O 1
ATOM 1528 N N . SER A 1 192 ? 11.847 -10.242 -10.518 1.00 93.69 192 SER A N 1
ATOM 1529 C CA . SER A 1 192 ? 12.685 -11.072 -11.404 1.00 93.69 192 SER A CA 1
ATOM 1530 C C . SER A 1 192 ? 13.804 -10.302 -12.122 1.00 93.69 192 SER A C 1
ATOM 1532 O O . SER A 1 192 ? 14.777 -10.899 -12.566 1.00 93.69 192 SER A O 1
ATOM 1534 N N . ARG A 1 193 ? 13.687 -8.976 -12.281 1.00 94.94 193 ARG A N 1
ATOM 1535 C CA . ARG A 1 193 ? 14.757 -8.142 -12.842 1.00 94.94 193 ARG A CA 1
ATOM 1536 C C . ARG A 1 193 ? 15.843 -7.834 -11.815 1.00 94.94 193 ARG A C 1
ATOM 1538 O O . ARG A 1 193 ? 17.005 -7.779 -12.197 1.00 94.94 193 ARG A O 1
ATOM 1545 N N . PHE A 1 194 ? 15.493 -7.654 -10.544 1.00 92.56 194 PHE A N 1
ATOM 1546 C CA . PHE A 1 194 ? 16.486 -7.566 -9.474 1.00 92.56 194 PHE A CA 1
ATOM 1547 C C . PHE A 1 194 ? 17.243 -8.884 -9.337 1.00 92.56 194 PHE A C 1
ATOM 1549 O O . PHE A 1 194 ? 18.468 -8.856 -9.351 1.00 92.56 194 PHE A O 1
ATOM 1556 N N . GLU A 1 195 ? 16.540 -10.018 -9.318 1.00 92.06 195 GLU A N 1
ATOM 1557 C CA . GLU A 1 195 ? 17.162 -11.350 -9.222 1.00 92.06 195 GLU A CA 1
ATOM 1558 C C . GLU A 1 195 ? 18.154 -11.630 -10.362 1.00 92.06 195 GLU A C 1
ATOM 1560 O O . GLU A 1 195 ? 19.177 -12.278 -10.163 1.00 92.06 195 GLU A O 1
ATOM 1565 N N . GLU A 1 196 ? 17.846 -11.149 -11.568 1.00 94.31 196 GLU A N 1
ATOM 1566 C CA . GLU A 1 196 ? 18.623 -11.433 -12.776 1.00 94.31 196 GLU A CA 1
ATOM 1567 C C . GLU A 1 196 ? 19.789 -10.458 -12.997 1.00 94.31 196 GLU A C 1
ATOM 1569 O O . GLU A 1 196 ? 20.846 -10.859 -13.485 1.00 94.31 196 GLU A O 1
ATOM 1574 N N . TYR A 1 197 ? 19.603 -9.173 -12.675 1.00 92.56 197 TYR A N 1
ATOM 1575 C CA . TYR A 1 197 ? 20.552 -8.114 -13.044 1.00 92.56 197 TYR A CA 1
ATOM 1576 C C . TYR A 1 197 ? 21.265 -7.474 -11.854 1.00 92.56 197 TYR A C 1
ATOM 1578 O O . TYR A 1 197 ? 22.260 -6.770 -12.065 1.00 92.56 197 TYR A O 1
ATOM 1586 N N . SER A 1 198 ? 20.781 -7.671 -10.626 1.00 89.88 198 SER A N 1
ATOM 1587 C CA . SER A 1 198 ? 21.443 -7.117 -9.454 1.00 89.88 198 SER A CA 1
ATOM 1588 C C . SER A 1 198 ? 22.549 -8.034 -8.951 1.00 89.88 198 SER A C 1
ATOM 1590 O O . SER A 1 198 ? 22.331 -9.206 -8.670 1.00 89.88 198 SER A O 1
ATOM 1592 N N . ASN A 1 199 ? 23.745 -7.469 -8.795 1.00 88.56 199 ASN A N 1
ATOM 1593 C CA . ASN A 1 199 ? 24.916 -8.163 -8.255 1.00 88.56 199 ASN A CA 1
ATOM 1594 C C . ASN A 1 199 ? 25.414 -7.530 -6.943 1.00 88.56 199 ASN A C 1
ATOM 1596 O O . ASN A 1 199 ? 26.447 -7.938 -6.418 1.00 88.56 199 ASN A O 1
ATOM 1600 N N . ASP A 1 200 ? 24.710 -6.512 -6.435 1.00 89.38 200 ASP A N 1
ATOM 1601 C CA . ASP A 1 200 ? 25.072 -5.766 -5.230 1.00 89.38 200 ASP A CA 1
ATOM 1602 C C . ASP A 1 200 ? 23.820 -5.516 -4.380 1.00 89.38 200 ASP A C 1
ATOM 1604 O O . ASP A 1 200 ? 22.885 -4.816 -4.784 1.00 89.38 200 ASP A O 1
ATOM 1608 N N . SER A 1 201 ? 23.809 -6.100 -3.183 1.00 89.19 201 SER A N 1
ATOM 1609 C CA . SER A 1 201 ? 22.687 -5.984 -2.253 1.00 89.19 201 SER A CA 1
ATOM 1610 C C . SER A 1 201 ? 22.488 -4.555 -1.749 1.00 89.19 201 SER A C 1
ATOM 1612 O O . SER A 1 201 ? 21.345 -4.129 -1.611 1.00 89.19 201 SER A O 1
ATOM 1614 N N . ASN A 1 202 ? 23.561 -3.798 -1.497 1.00 90.44 202 ASN A N 1
ATOM 1615 C CA . ASN A 1 202 ? 23.446 -2.432 -0.981 1.00 90.44 202 ASN A CA 1
ATOM 1616 C C . ASN A 1 202 ? 22.865 -1.513 -2.053 1.00 90.44 202 ASN A C 1
ATOM 1618 O O . ASN A 1 202 ? 21.923 -0.769 -1.793 1.00 90.44 202 ASN A O 1
ATOM 1622 N N . LYS A 1 203 ? 23.356 -1.649 -3.288 1.00 90.06 203 LYS A N 1
ATOM 1623 C CA . LYS A 1 203 ? 22.825 -0.899 -4.430 1.00 90.06 203 LYS A CA 1
ATOM 1624 C C . LYS A 1 203 ? 21.356 -1.238 -4.713 1.00 90.06 203 LYS A C 1
ATOM 1626 O O . LYS A 1 203 ? 20.591 -0.365 -5.107 1.00 90.06 203 LYS A O 1
ATOM 1631 N N . SER A 1 204 ? 20.951 -2.493 -4.498 1.00 91.38 204 SER A N 1
ATOM 1632 C CA . SER A 1 204 ? 19.542 -2.901 -4.628 1.00 91.38 204 SER A CA 1
ATOM 1633 C C . SER A 1 204 ? 18.665 -2.169 -3.622 1.00 91.38 204 SER A C 1
ATOM 1635 O O . SER A 1 204 ? 17.667 -1.577 -4.013 1.00 91.38 204 SER A O 1
ATOM 1637 N N . ILE A 1 205 ? 19.083 -2.145 -2.353 1.00 92.88 205 ILE A N 1
ATOM 1638 C CA . ILE A 1 205 ? 18.368 -1.447 -1.278 1.00 92.88 205 ILE A CA 1
ATOM 1639 C C . ILE A 1 205 ? 18.251 0.050 -1.587 1.00 92.88 205 ILE A C 1
ATOM 1641 O O . ILE A 1 205 ? 17.177 0.625 -1.425 1.00 92.88 205 ILE A O 1
ATOM 1645 N N . GLU A 1 206 ? 19.324 0.684 -2.068 1.00 93.88 206 GLU A N 1
ATOM 1646 C CA . GLU A 1 206 ? 19.292 2.088 -2.500 1.00 93.88 206 GLU A CA 1
ATOM 1647 C C . GLU A 1 206 ? 18.247 2.314 -3.602 1.00 93.88 206 GLU A C 1
ATOM 1649 O O . GLU A 1 206 ? 17.400 3.195 -3.468 1.00 93.88 206 GLU A O 1
ATOM 1654 N N . MET A 1 207 ? 18.236 1.476 -4.643 1.00 94.19 207 MET A N 1
ATOM 1655 C CA . MET A 1 207 ? 17.248 1.570 -5.723 1.00 94.19 207 MET A CA 1
ATOM 1656 C C . MET A 1 207 ? 15.818 1.365 -5.225 1.00 94.19 207 MET A C 1
ATOM 1658 O O . MET A 1 207 ? 14.925 2.121 -5.604 1.00 94.19 207 MET A O 1
ATOM 1662 N N . GLU A 1 208 ? 15.574 0.360 -4.382 1.00 94.81 208 GLU A N 1
ATOM 1663 C CA . GLU A 1 208 ? 14.252 0.147 -3.787 1.00 94.81 208 GLU A CA 1
ATOM 1664 C C . GLU A 1 208 ? 13.788 1.377 -3.001 1.00 94.81 208 GLU A C 1
ATOM 1666 O O . GLU A 1 208 ? 12.641 1.805 -3.148 1.00 94.81 208 GLU A O 1
ATOM 1671 N N . ASN A 1 209 ? 14.684 1.985 -2.219 1.00 95.62 209 ASN A N 1
ATOM 1672 C CA . ASN A 1 209 ? 14.389 3.197 -1.461 1.00 95.62 209 ASN A CA 1
ATOM 1673 C C . ASN A 1 209 ? 14.046 4.379 -2.376 1.00 95.62 209 ASN A C 1
ATOM 1675 O O . ASN A 1 209 ? 13.080 5.087 -2.096 1.00 95.62 209 ASN A O 1
ATOM 1679 N N . GLU A 1 210 ? 14.748 4.556 -3.499 1.00 96.81 210 GLU A N 1
ATOM 1680 C CA . GLU A 1 210 ? 14.418 5.594 -4.486 1.00 96.81 210 GLU A CA 1
ATOM 1681 C C . GLU A 1 210 ? 12.994 5.417 -5.044 1.00 96.81 210 GLU A C 1
ATOM 1683 O O . GLU A 1 210 ? 12.233 6.386 -5.162 1.00 96.81 210 GLU A O 1
ATOM 1688 N N . PHE A 1 211 ? 12.597 4.182 -5.376 1.00 97.19 211 PHE A N 1
ATOM 1689 C CA . PHE A 1 211 ? 11.238 3.907 -5.851 1.00 97.19 211 PHE A CA 1
ATOM 1690 C C . PHE A 1 211 ? 10.191 4.123 -4.758 1.00 97.19 211 PHE A C 1
ATOM 1692 O O . PHE A 1 211 ? 9.162 4.755 -5.027 1.00 97.19 211 PHE A O 1
ATOM 1699 N N . LYS A 1 212 ? 10.450 3.629 -3.540 1.00 96.75 212 LYS A N 1
ATOM 1700 C CA . LYS A 1 212 ? 9.582 3.846 -2.375 1.00 96.75 212 LYS A CA 1
ATOM 1701 C C . LYS A 1 212 ? 9.367 5.335 -2.131 1.00 96.75 212 LYS A C 1
ATOM 1703 O O . LYS A 1 212 ? 8.222 5.764 -2.014 1.00 96.75 212 LYS A O 1
ATOM 1708 N N . GLU A 1 213 ? 10.433 6.131 -2.122 1.00 97.75 213 GLU A N 1
ATOM 1709 C CA . GLU A 1 213 ? 10.370 7.573 -1.883 1.00 97.75 213 GLU A CA 1
ATOM 1710 C C . GLU A 1 213 ? 9.588 8.299 -2.986 1.00 97.75 213 GLU A C 1
ATOM 1712 O O . GLU A 1 213 ? 8.714 9.121 -2.701 1.00 97.75 213 GLU A O 1
ATOM 1717 N N . TYR A 1 214 ? 9.832 7.971 -4.257 1.00 97.88 214 TYR A N 1
ATOM 1718 C CA . TYR A 1 214 ? 9.086 8.568 -5.366 1.00 97.88 214 TYR A CA 1
ATOM 1719 C C . TYR A 1 214 ? 7.578 8.269 -5.296 1.00 97.88 214 TYR A C 1
ATOM 1721 O O . TYR A 1 214 ? 6.746 9.163 -5.512 1.00 97.88 214 TYR A O 1
ATOM 1729 N N . ILE A 1 215 ? 7.216 7.022 -4.983 1.00 98.19 215 ILE A N 1
ATOM 1730 C CA . ILE A 1 215 ? 5.818 6.605 -4.826 1.00 98.19 215 ILE A CA 1
ATOM 1731 C C . ILE A 1 215 ? 5.200 7.287 -3.605 1.00 98.19 215 ILE A C 1
ATOM 1733 O O . ILE A 1 215 ? 4.124 7.872 -3.734 1.00 98.19 215 ILE A O 1
ATOM 1737 N N . LYS A 1 216 ? 5.887 7.275 -2.458 1.00 97.56 216 LYS A N 1
ATOM 1738 C CA . LYS A 1 216 ? 5.437 7.917 -1.217 1.00 97.56 216 LYS A CA 1
ATOM 1739 C C . LYS A 1 216 ? 5.161 9.401 -1.419 1.00 97.56 216 LYS A C 1
ATOM 1741 O O . LYS A 1 216 ? 4.050 9.841 -1.156 1.00 97.56 216 LYS A O 1
ATOM 1746 N N . ASN A 1 217 ? 6.088 10.137 -2.027 1.00 97.44 217 ASN A N 1
ATOM 1747 C CA . ASN A 1 217 ? 5.894 11.554 -2.343 1.00 97.44 217 ASN A CA 1
ATOM 1748 C C . ASN A 1 217 ? 4.648 11.802 -3.213 1.00 97.44 217 ASN A C 1
ATOM 1750 O O . ASN A 1 217 ? 3.940 12.792 -3.028 1.00 97.44 217 ASN A O 1
ATOM 1754 N N . THR A 1 218 ? 4.356 10.904 -4.159 1.00 96.69 218 THR A N 1
ATOM 1755 C CA . THR A 1 218 ? 3.153 11.009 -5.001 1.00 96.69 218 THR A CA 1
ATOM 1756 C C . THR A 1 218 ? 1.876 10.753 -4.196 1.00 96.69 218 THR A C 1
ATOM 1758 O O . THR A 1 218 ? 0.911 11.511 -4.315 1.00 96.69 218 THR A O 1
ATOM 1761 N N . VAL A 1 219 ? 1.883 9.709 -3.365 1.00 97.50 219 VAL A N 1
ATOM 1762 C CA . VAL A 1 219 ? 0.781 9.341 -2.465 1.00 97.50 219 VAL A CA 1
ATOM 1763 C C . VAL A 1 219 ? 0.503 10.474 -1.475 1.00 97.50 219 VAL A C 1
ATOM 1765 O O . VAL A 1 219 ? -0.640 10.909 -1.383 1.00 97.50 219 VAL A O 1
ATOM 1768 N N . ASP A 1 220 ? 1.528 11.034 -0.834 1.00 95.69 220 ASP A N 1
ATOM 1769 C CA . ASP A 1 220 ? 1.407 12.113 0.157 1.00 95.69 220 ASP A CA 1
ATOM 1770 C C . ASP A 1 220 ? 0.804 13.394 -0.427 1.00 95.69 220 ASP A C 1
ATOM 1772 O O . ASP A 1 220 ? 0.032 14.100 0.228 1.00 95.69 220 ASP A O 1
ATOM 1776 N N . VAL A 1 221 ? 1.161 13.745 -1.666 1.00 95.19 221 VAL A N 1
ATOM 1777 C CA . VAL A 1 221 ? 0.554 14.893 -2.357 1.00 95.19 221 VAL A CA 1
ATOM 1778 C C . VAL A 1 221 ? -0.932 14.635 -2.596 1.00 95.19 221 VAL A C 1
ATOM 1780 O O . VAL A 1 221 ? -1.756 15.480 -2.248 1.00 95.19 221 VAL A O 1
ATOM 1783 N N . LYS A 1 222 ? -1.288 13.460 -3.126 1.00 94.69 222 LYS A N 1
ATOM 1784 C CA . LYS A 1 222 ? -2.686 13.118 -3.421 1.00 94.69 222 LYS A CA 1
ATOM 1785 C C . LYS A 1 222 ? -3.533 12.967 -2.166 1.00 94.69 222 LYS A C 1
ATOM 1787 O O . LYS A 1 222 ? -4.687 13.385 -2.143 1.00 94.69 222 LYS A O 1
ATOM 1792 N N . TYR A 1 223 ? -2.961 12.415 -1.107 1.00 93.50 223 TYR A N 1
ATOM 1793 C CA . TYR A 1 223 ? -3.676 12.178 0.135 1.00 93.50 223 TYR A CA 1
ATOM 1794 C C . TYR A 1 223 ? -4.072 13.512 0.790 1.00 93.50 223 TYR A C 1
ATOM 1796 O O . TYR A 1 223 ? -5.226 13.703 1.181 1.00 93.50 223 TYR A O 1
ATOM 1804 N N . ARG A 1 224 ? -3.161 14.496 0.793 1.00 91.06 224 ARG A N 1
ATOM 1805 C CA . ARG A 1 224 ? -3.433 15.856 1.295 1.00 91.06 224 ARG A CA 1
ATOM 1806 C C . ARG A 1 224 ? -4.526 16.592 0.516 1.00 91.06 224 ARG A C 1
ATOM 1808 O O . ARG A 1 224 ? -5.256 17.390 1.102 1.00 91.06 224 ARG A O 1
ATOM 1815 N N . GLU A 1 225 ? -4.670 16.328 -0.782 1.00 90.25 225 GLU A N 1
ATOM 1816 C CA . GLU A 1 225 ? -5.745 16.906 -1.602 1.00 90.25 225 GLU A CA 1
ATOM 1817 C C . GLU A 1 225 ? -7.133 16.384 -1.188 1.00 90.25 225 GLU A C 1
ATOM 1819 O O . GLU A 1 225 ? -8.098 17.153 -1.186 1.00 90.25 225 GLU A O 1
ATOM 1824 N N . LEU A 1 226 ? -7.232 15.116 -0.771 1.00 84.62 226 LEU A N 1
ATOM 1825 C CA . LEU A 1 226 ? -8.495 14.503 -0.339 1.00 84.62 226 LEU A CA 1
ATOM 1826 C C . LEU A 1 226 ? -8.991 14.995 1.022 1.00 84.62 226 LEU A C 1
ATOM 1828 O O . LEU A 1 226 ? -10.193 14.908 1.301 1.00 84.62 226 LEU A O 1
ATOM 1832 N N . LYS A 1 227 ? -8.086 15.500 1.874 1.00 80.12 227 LYS A N 1
ATOM 1833 C CA . LYS A 1 227 ? -8.391 15.922 3.253 1.00 80.12 227 LYS A CA 1
ATOM 1834 C C . LYS A 1 227 ? -9.175 14.838 3.998 1.00 80.12 227 LYS A C 1
ATOM 1836 O O . LYS A 1 227 ? -10.264 15.092 4.538 1.00 80.12 227 LYS A O 1
ATOM 1841 N N . LEU A 1 228 ? -8.689 13.600 3.913 1.00 81.25 228 LEU A N 1
ATOM 1842 C CA . LEU A 1 228 ? -9.232 12.508 4.708 1.00 81.25 228 LEU A CA 1
ATOM 1843 C C . LEU A 1 228 ? -8.952 12.781 6.186 1.00 81.25 228 LEU A C 1
ATOM 1845 O O . LEU A 1 228 ? -8.012 13.477 6.536 1.00 81.25 228 LEU A O 1
ATOM 1849 N N . ASN A 1 229 ? -9.834 12.283 7.039 1.00 84.12 229 ASN A N 1
ATOM 1850 C CA . ASN A 1 229 ? -9.571 12.158 8.461 1.00 84.12 229 ASN A CA 1
ATOM 1851 C C . ASN A 1 229 ? -10.165 10.829 8.910 1.00 84.12 229 ASN A C 1
ATOM 1853 O O . ASN A 1 229 ? -11.011 10.248 8.220 1.00 84.12 229 ASN A O 1
ATOM 1857 N N . VAL A 1 230 ? -9.738 10.369 10.075 1.00 84.19 230 VAL A N 1
ATOM 1858 C CA . VAL A 1 230 ? -10.139 9.076 10.629 1.00 84.19 230 VAL A CA 1
ATOM 1859 C C . VAL A 1 230 ? -11.664 8.890 10.697 1.00 84.19 230 VAL A C 1
ATOM 1861 O O . VAL A 1 230 ? -12.155 7.813 10.382 1.00 84.19 230 VAL A O 1
ATOM 1864 N N . GLY A 1 231 ? -12.438 9.945 10.981 1.00 82.06 231 GLY A N 1
ATOM 1865 C CA . GLY A 1 231 ? -13.901 9.864 11.083 1.00 82.06 231 GLY A CA 1
ATOM 1866 C C . GLY A 1 231 ? -14.625 9.618 9.754 1.00 82.06 231 GLY A C 1
ATOM 1867 O O . GLY A 1 231 ? -15.747 9.117 9.758 1.00 82.06 231 GLY A O 1
ATOM 1868 N N . LYS A 1 232 ? -13.993 9.916 8.611 1.00 85.38 232 LYS A N 1
ATOM 1869 C CA . LYS A 1 232 ? -14.586 9.685 7.280 1.00 85.38 232 LYS A CA 1
ATOM 1870 C C . LYS A 1 232 ? -14.619 8.210 6.874 1.00 85.38 232 LYS A C 1
ATOM 1872 O O . LYS A 1 232 ? -15.314 7.858 5.925 1.00 85.38 232 LYS A O 1
ATOM 1877 N N . PHE A 1 233 ? -13.880 7.336 7.559 1.00 89.56 233 PHE A N 1
ATOM 1878 C CA . PHE A 1 233 ? -13.796 5.917 7.190 1.00 89.56 233 PHE A CA 1
ATOM 1879 C C . PHE A 1 233 ? -15.042 5.098 7.553 1.00 89.56 233 PHE A C 1
ATOM 1881 O O . PHE A 1 233 ? -15.213 3.987 7.049 1.00 89.56 233 PHE A O 1
ATOM 1888 N N . ASP A 1 234 ? -15.930 5.660 8.374 1.00 84.69 234 ASP A N 1
ATOM 1889 C CA . ASP A 1 234 ? -17.250 5.100 8.674 1.00 84.69 234 ASP A CA 1
ATOM 1890 C C . ASP A 1 234 ? -18.340 5.548 7.676 1.00 84.69 234 ASP A C 1
ATOM 1892 O O . ASP A 1 234 ? -19.481 5.100 7.779 1.00 84.69 234 ASP A O 1
ATOM 1896 N N . GLU A 1 235 ? -18.033 6.433 6.719 1.00 88.50 235 GLU A N 1
ATOM 1897 C CA . GLU A 1 235 ? -19.009 6.904 5.731 1.00 88.50 235 GLU A CA 1
ATOM 1898 C C . GLU A 1 235 ? -19.266 5.863 4.631 1.00 88.50 235 GLU A C 1
ATOM 1900 O O . GLU A 1 235 ? -18.337 5.253 4.102 1.00 88.50 235 GLU A O 1
ATOM 1905 N N . ASP A 1 236 ? -20.517 5.750 4.169 1.00 87.38 236 ASP A N 1
ATOM 1906 C CA . ASP A 1 236 ? -20.905 4.849 3.066 1.00 87.38 236 ASP A CA 1
ATOM 1907 C C . ASP A 1 236 ? -20.127 5.113 1.760 1.00 87.38 236 ASP A C 1
ATOM 1909 O O . ASP A 1 236 ? -20.000 4.247 0.889 1.00 87.38 236 ASP A O 1
ATOM 1913 N N . THR A 1 237 ? -19.590 6.326 1.607 1.00 91.25 237 THR A N 1
ATOM 1914 C CA . THR A 1 237 ? -18.843 6.767 0.426 1.00 91.25 237 THR A CA 1
ATOM 1915 C C . THR A 1 237 ? -17.374 6.342 0.442 1.00 91.25 237 THR A C 1
ATOM 1917 O O . THR A 1 237 ? -16.727 6.425 -0.607 1.00 91.25 237 THR A O 1
ATOM 1920 N N . ILE A 1 238 ? -16.844 5.844 1.572 1.00 93.88 238 ILE A N 1
ATOM 1921 C CA . ILE A 1 238 ? -15.404 5.598 1.755 1.00 93.88 238 ILE A CA 1
ATOM 1922 C C . ILE A 1 238 ? -14.826 4.689 0.672 1.00 93.88 238 ILE A C 1
ATOM 1924 O O . ILE A 1 238 ? -13.761 4.967 0.126 1.00 93.88 238 ILE A O 1
ATOM 1928 N N . ASN A 1 239 ? -15.570 3.654 0.275 1.00 94.25 239 ASN A N 1
ATOM 1929 C CA . ASN A 1 239 ? -15.158 2.736 -0.782 1.00 94.25 239 ASN A CA 1
ATOM 1930 C C . ASN A 1 239 ? -14.873 3.476 -2.092 1.00 94.25 239 ASN A C 1
ATOM 1932 O O . ASN A 1 239 ? -13.845 3.241 -2.726 1.00 94.25 239 ASN A O 1
ATOM 1936 N N . ASN A 1 240 ? -15.763 4.383 -2.497 1.00 94.44 240 ASN A N 1
ATOM 1937 C CA . ASN A 1 240 ? -15.602 5.153 -3.728 1.00 94.44 240 ASN A CA 1
ATOM 1938 C C . ASN A 1 240 ? -14.447 6.149 -3.604 1.00 94.44 240 ASN A C 1
ATOM 1940 O O . ASN A 1 240 ? -13.659 6.276 -4.539 1.00 94.44 240 ASN A O 1
ATOM 1944 N N . THR A 1 241 ? -14.311 6.795 -2.446 1.00 95.06 241 THR A N 1
ATOM 1945 C CA . THR A 1 241 ? -13.232 7.748 -2.161 1.00 95.06 241 THR A CA 1
ATOM 1946 C C . THR A 1 241 ? -11.857 7.084 -2.241 1.00 95.06 241 THR A C 1
ATOM 1948 O O . THR A 1 241 ? -10.981 7.581 -2.945 1.00 95.06 241 THR A O 1
ATOM 1951 N N . ILE A 1 242 ? -11.672 5.920 -1.609 1.00 96.56 242 ILE A N 1
ATOM 1952 C CA . ILE A 1 242 ? -10.401 5.182 -1.660 1.00 96.56 242 ILE A CA 1
ATOM 1953 C C . ILE A 1 242 ? -10.144 4.608 -3.062 1.00 96.56 242 ILE A C 1
ATOM 1955 O O . ILE A 1 242 ? -9.020 4.666 -3.555 1.00 96.56 242 ILE A O 1
ATOM 1959 N N . ASN A 1 243 ? -11.165 4.108 -3.768 1.00 96.62 243 ASN A N 1
ATOM 1960 C CA . ASN A 1 243 ? -10.989 3.675 -5.162 1.00 96.62 243 ASN A CA 1
ATOM 1961 C C . ASN A 1 243 ? -10.532 4.830 -6.070 1.00 96.62 243 ASN A C 1
ATOM 1963 O O . ASN A 1 243 ? -9.629 4.650 -6.893 1.00 96.62 243 ASN A O 1
ATOM 1967 N N . LEU A 1 244 ? -11.142 6.010 -5.917 1.00 95.62 244 LEU A N 1
ATOM 1968 C CA . LEU A 1 244 ? -10.765 7.210 -6.659 1.00 95.62 244 LEU A CA 1
ATOM 1969 C C . LEU A 1 244 ? -9.328 7.620 -6.331 1.00 95.62 244 LEU A C 1
ATOM 1971 O O . LEU A 1 244 ? -8.540 7.807 -7.254 1.00 95.62 244 LEU A O 1
ATOM 1975 N N . PHE A 1 245 ? -8.963 7.641 -5.048 1.00 96.56 245 PHE A N 1
ATOM 1976 C CA . PHE A 1 245 ? -7.604 7.930 -4.597 1.00 96.56 245 PHE A CA 1
ATOM 1977 C C . PHE A 1 245 ? -6.553 7.064 -5.301 1.00 96.56 245 PHE A C 1
ATOM 1979 O O . PHE A 1 245 ? -5.622 7.577 -5.919 1.00 96.56 245 PHE A O 1
ATOM 1986 N N . TYR A 1 246 ? -6.723 5.738 -5.266 1.00 97.88 246 TYR A N 1
ATOM 1987 C CA . TYR A 1 246 ? -5.799 4.819 -5.931 1.00 97.88 246 TYR A CA 1
ATOM 1988 C C . TYR A 1 246 ? -5.732 5.076 -7.440 1.00 97.88 246 TYR A C 1
ATOM 1990 O O . TYR A 1 246 ? -4.648 5.066 -8.023 1.00 97.88 246 TYR A O 1
ATOM 1998 N N . SER A 1 247 ? -6.877 5.347 -8.076 1.00 97.12 247 SER A N 1
ATOM 1999 C CA . SER A 1 247 ? -6.923 5.714 -9.495 1.00 97.12 247 SER A CA 1
ATOM 2000 C C . SER A 1 247 ? -6.145 6.992 -9.797 1.00 97.12 247 SER A C 1
ATOM 2002 O O . SER A 1 247 ? -5.457 7.042 -10.816 1.00 97.12 247 SER A O 1
ATOM 2004 N N . GLU A 1 248 ? -6.228 8.011 -8.947 1.00 96.88 248 GLU A N 1
ATOM 2005 C CA . GLU A 1 248 ? -5.504 9.274 -9.114 1.00 96.88 248 GLU A CA 1
ATOM 2006 C C . GLU A 1 248 ? -4.001 9.111 -8.873 1.00 96.88 248 GLU A C 1
ATOM 2008 O O . GLU A 1 248 ? -3.200 9.583 -9.683 1.00 96.88 248 GLU A O 1
ATOM 2013 N N . CYS A 1 249 ? -3.606 8.364 -7.838 1.00 97.81 249 CYS A N 1
ATOM 2014 C CA . CYS A 1 249 ? -2.211 7.996 -7.597 1.00 97.81 249 CYS A CA 1
ATOM 2015 C C . CYS A 1 249 ? -1.618 7.275 -8.812 1.00 97.81 249 CYS A C 1
ATOM 2017 O O . CYS A 1 249 ? -0.599 7.703 -9.356 1.00 97.81 249 CYS A O 1
ATOM 2019 N N . TYR A 1 250 ? -2.285 6.233 -9.317 1.00 98.31 250 TYR A N 1
ATOM 2020 C CA . TYR A 1 250 ? -1.827 5.547 -10.525 1.00 98.31 250 TYR A CA 1
ATOM 2021 C C . TYR A 1 250 ? -1.869 6.439 -11.768 1.00 98.31 250 TYR A C 1
ATOM 2023 O O . TYR A 1 250 ? -1.052 6.253 -12.669 1.00 98.31 250 TYR A O 1
ATOM 2031 N N . ALA A 1 251 ? -2.781 7.408 -11.850 1.00 97.62 251 ALA A N 1
ATOM 2032 C CA . ALA A 1 251 ? -2.837 8.337 -12.973 1.00 97.62 251 ALA A CA 1
ATOM 2033 C C . ALA A 1 251 ? -1.629 9.286 -13.001 1.00 97.62 251 ALA A C 1
ATOM 2035 O O . ALA A 1 251 ? -1.039 9.477 -14.071 1.00 97.62 251 ALA A O 1
ATOM 2036 N N . VAL A 1 252 ? -1.218 9.817 -11.845 1.00 97.25 252 VAL A N 1
ATOM 2037 C CA . VAL A 1 252 ? -0.008 10.647 -11.728 1.00 97.25 252 VAL A CA 1
ATOM 2038 C C . VAL A 1 252 ? 1.251 9.820 -11.970 1.00 97.25 252 VAL A C 1
ATOM 2040 O O . VAL A 1 252 ? 2.080 10.202 -12.795 1.00 97.25 252 VAL A O 1
ATOM 2043 N N . LEU A 1 253 ? 1.368 8.643 -11.347 1.00 97.50 253 LEU A N 1
ATOM 2044 C CA . LEU A 1 253 ? 2.498 7.728 -11.566 1.00 97.50 253 LEU A CA 1
ATOM 2045 C C . LEU A 1 253 ? 2.589 7.263 -13.033 1.00 97.50 253 LEU A C 1
ATOM 2047 O O . LEU A 1 253 ? 3.676 7.117 -13.590 1.00 97.50 253 LEU A O 1
ATOM 2051 N N . GLY A 1 254 ? 1.443 7.076 -13.693 1.00 94.88 254 GLY A N 1
ATOM 2052 C CA . GLY A 1 254 ? 1.337 6.768 -15.121 1.00 94.88 254 GLY A CA 1
ATOM 2053 C C .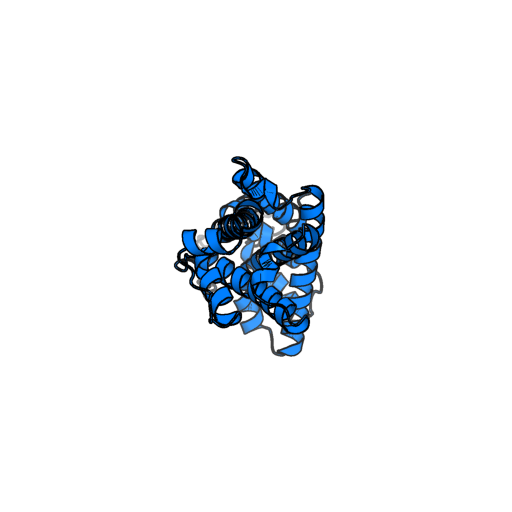 GLY A 1 254 ? 1.581 7.964 -16.052 1.00 94.88 254 GLY A C 1
ATOM 2054 O O . GLY A 1 254 ? 1.648 7.783 -17.273 1.00 94.88 254 GLY A O 1
ATOM 2055 N N . GLY A 1 255 ? 1.721 9.179 -15.512 1.00 91.31 255 GLY A N 1
ATOM 2056 C CA . GLY A 1 255 ? 1.883 10.421 -16.269 1.00 91.31 255 GLY A CA 1
ATOM 2057 C C . GLY A 1 255 ? 0.716 10.698 -17.217 1.00 91.31 255 GLY A C 1
ATOM 2058 O O . GLY A 1 255 ? 0.953 10.994 -18.391 1.00 91.31 255 GLY A O 1
ATOM 2059 N N . THR A 1 256 ? -0.511 10.495 -16.728 1.00 77.44 256 THR A N 1
ATOM 2060 C CA . THR A 1 256 ? -1.776 10.738 -17.453 1.00 77.44 256 THR A CA 1
ATOM 2061 C C . THR A 1 256 ? -2.502 12.014 -17.025 1.00 77.44 256 THR A C 1
ATOM 2063 O O . THR A 1 256 ? -3.456 12.402 -17.695 1.00 77.44 256 THR A O 1
ATOM 2066 N N . ILE A 1 257 ? -2.048 12.658 -15.949 1.00 66.50 257 ILE A N 1
ATOM 2067 C CA . ILE A 1 257 ? -2.517 13.948 -15.426 1.00 66.50 257 ILE A CA 1
ATOM 2068 C C . ILE A 1 257 ? -1.280 14.800 -15.141 1.00 66.50 257 ILE A C 1
ATOM 2070 O O . ILE A 1 257 ? -0.236 14.187 -14.807 1.00 66.50 257 ILE A O 1
#